Protein AF-0000000087368571 (afdb_homodimer)

pLDDT: mean 91.92, std 8.68, range [33.62, 98.5]

InterPro domains:
  IPR003690 Transcription termination factor, mitochondrial/chloroplastic [PF02536] (29-119)
  IPR003690 Transcription termination factor, mitochondrial/chloroplastic [PTHR13068] (1-143)
  IPR038538 MTERF superfamily, mitochondrial/chloroplastic [G3DSA:1.25.70.10] (3-147)

Secondary structure (DSSP, 8-state):
---HHHHTT--TTSTTHHHHHHHHHHHTHHHHHHHHHHHHHHHT--HHHHHHHHHH-GGGGGS-HHHHHHHHIIIIIIS---HHHHHHTGGGGGS-IIIIIHHHHHHHHHHHHTTSS---THHHHHHHHS-HHHHIIIIIGGGTTT-TTHHHHHHHHHTT---GGG---/---HHHHTT--TTSTTHHHHHHHHHHHTHHHHHHHHHHHHHHHT--HHHHHHHHHH-GGGGGS-HHHHHHHHIIIIIIS---HHHHHHTGGGGGS-IIIIIHHHHHHHHHHHHTTSS---THHHHHHHHS-HHHHIIIIIGGGTTT-TTHHHHHHHHHTT---GGG---

Radius of gyration: 30.95 Å; Cα contacts (8 Å, |Δi|>4): 410; chains: 2; bounding box: 34×97×61 Å

Nearest PDB structures (foldseek):
  3m66-assembly1_A  TM=4.532E-01  e=3.292E-01  Homo sapiens
  3m66-assembly1_A  TM=6.647E-01  e=2.583E-01  Homo sapiens

Sequence (338 aa):
MVACAEGLGVPRGSGMFRHALDAVGFLGEEKIAAKVAYLKKTFRWSDAEVSIALRMAPCVLRKSKELLQRRSDFLISEVGLEPSYIAERSIIINYKLEGRMKPRYYVVKFLMENGLLKCNPGYYYTAFKVREKVFVEKFISPHTEVAPHLAEDYATACEGVVPARFRFTMVACAEGLGVPRGSGMFRHALDAVGFLGEEKIAAKVAYLKKTFRWSDAEVSIALRMAPCVLRKSKELLQRRSDFLISEVGLEPSYIAERSIIINYKLEGRMKPRYYVVKFLMENGLLKCNPGYYYTAFKVREKVFVEKFISPHTEVAPHLAEDYATACEGVVPARFRFT

Foldseek 3Di:
DPDQLVVVVDDPPDPCSVVSNVVVCVVCVVVQVVLLVLLCVLLVNDPVLSVLQCVVPVCVSVDDSVLSNVLNCCVCVPLNDHSSVCSNVVCLSVADPQLALVLLSLQVVLCCVVVNDPDDSVVSVVRRPDDPVVNCVPRPVVCCPVCVCSVVQSVCSSVVDHDPSSPDD/DPDQLVVVVDDPPDPCSVVSNVVVCVVCVVVQVVLLVLLCVLLVNDPVLSVLQCVVPVCVSVDDSVLSNVLNCCVCVPLNDHSSVCSNVVCLSVADPQLALVLLSLQVVLCCVVVNDPDDSVVSVVRSPDDPVVNCVPRPVVCCPVCVCSVVQSVCSSVVDHDPSSPDD

Solvent-accessible surface area (backbone atoms only — not comparable to full-atom values): 18174 Å² total; per-residue (Å²): 130,67,42,47,35,51,65,39,53,26,51,82,87,42,89,48,27,64,45,25,40,32,26,46,28,59,62,12,41,67,54,50,51,51,49,52,51,46,50,21,63,62,47,62,37,53,75,68,39,45,30,49,16,32,37,67,30,29,55,61,72,64,54,53,69,67,58,52,47,53,50,30,45,43,44,37,70,66,71,55,50,52,44,68,60,43,22,79,45,31,55,63,73,72,52,52,52,77,52,43,40,49,28,44,45,41,52,52,50,48,32,31,77,70,69,74,36,78,88,50,75,66,52,52,55,53,48,59,70,45,54,68,70,58,36,40,57,68,69,41,57,82,35,42,84,86,40,69,56,49,64,58,42,40,56,41,20,38,72,70,41,80,40,78,85,57,62,80,128,130,64,42,49,34,50,64,40,52,26,51,83,85,42,90,48,26,64,44,24,40,32,26,46,28,59,62,12,39,66,52,48,52,53,49,51,51,46,48,21,64,62,48,63,36,53,76,68,40,46,30,49,15,33,38,68,29,30,55,62,71,62,54,53,70,68,58,52,48,54,48,31,46,42,44,38,70,67,71,56,49,51,45,68,60,42,22,78,44,31,56,63,74,72,53,52,54,78,50,42,41,49,29,43,44,38,51,51,50,48,33,32,76,71,70,74,36,77,88,50,76,66,52,52,56,53,49,60,71,47,54,68,69,56,35,41,58,70,71,40,57,81,34,41,83,84,39,69,57,50,61,58,41,40,55,42,20,38,71,69,42,81,40,77,86,58,61,78,129

Organism: Triticum turgidum subsp. durum (NCBI:txid4567)

Structure (mmCIF, N/CA/C/O backbone):
data_AF-0000000087368571-model_v1
#
loop_
_entity.id
_entity.type
_entity.pdbx_description
1 polymer 'Uncharacterized protein'
#
loop_
_atom_site.group_PDB
_atom_site.id
_atom_site.type_symbol
_atom_site.label_atom_id
_atom_site.label_alt_id
_atom_site.label_comp_id
_atom_site.label_asym_id
_atom_site.label_entity_id
_atom_site.label_seq_id
_atom_site.pdbx_PDB_ins_code
_atom_site.Cartn_x
_atom_site.Cartn_y
_atom_site.Cartn_z
_atom_site.occupancy
_atom_site.B_iso_or_equiv
_atom_site.auth_seq_id
_atom_site.auth_comp_id
_atom_site.auth_asym_id
_atom_site.auth_atom_id
_atom_site.pdbx_PDB_model_num
ATOM 1 N N . MET A 1 1 ? 11.922 5.574 -1.597 1 33.62 1 MET A N 1
ATOM 2 C CA . MET A 1 1 ? 10.602 5.355 -1.009 1 33.62 1 MET A CA 1
ATOM 3 C C . MET A 1 1 ? 9.539 5.211 -2.094 1 33.62 1 MET A C 1
ATOM 5 O O . MET A 1 1 ? 8.398 5.652 -1.918 1 33.62 1 MET A O 1
ATOM 9 N N . VAL A 1 2 ? 9.883 5.164 -3.459 1 45.25 2 VAL A N 1
ATOM 10 C CA . VAL A 1 2 ? 9.211 4.945 -4.734 1 45.25 2 VAL A CA 1
ATOM 11 C C . VAL A 1 2 ? 8.023 4.016 -4.539 1 45.25 2 VAL A C 1
ATOM 13 O O . VAL A 1 2 ? 8.039 3.143 -3.668 1 45.25 2 VAL A O 1
ATOM 16 N N . ALA A 1 3 ? 6.777 4.305 -5.238 1 54.22 3 ALA A N 1
ATOM 17 C CA . ALA A 1 3 ? 5.438 3.723 -5.301 1 54.22 3 ALA A CA 1
ATOM 18 C C . ALA A 1 3 ? 5.504 2.199 -5.266 1 54.22 3 ALA A C 1
ATOM 20 O O . ALA A 1 3 ? 6.277 1.585 -6.004 1 54.22 3 ALA A O 1
ATOM 21 N N . CYS A 1 4 ? 5.199 1.774 -4.059 1 64.5 4 CYS A N 1
ATOM 22 C CA . CYS A 1 4 ? 5.359 0.361 -3.738 1 64.5 4 CYS A CA 1
ATOM 23 C C . CYS A 1 4 ? 5.133 -0.508 -4.969 1 64.5 4 CYS A C 1
ATOM 25 O O . CYS A 1 4 ? 5.918 -1.419 -5.242 1 64.5 4 CYS A O 1
ATOM 27 N N . ALA A 1 5 ? 4.281 0.072 -5.824 1 71.62 5 ALA A N 1
ATOM 28 C CA . ALA A 1 5 ? 4.066 -0.774 -6.992 1 71.62 5 ALA A CA 1
ATOM 29 C C . ALA A 1 5 ? 5.23 -0.66 -7.977 1 71.62 5 ALA A C 1
ATOM 31 O O . ALA A 1 5 ? 5.711 -1.668 -8.5 1 71.62 5 ALA A O 1
ATOM 32 N N . GLU A 1 6 ? 5.629 0.613 -8.125 1 74.75 6 GLU A N 1
ATOM 33 C CA . GLU A 1 6 ? 6.781 0.805 -9 1 74.75 6 GLU A CA 1
ATOM 34 C C . GLU A 1 6 ? 8.039 0.182 -8.398 1 74.75 6 GLU A C 1
ATOM 36 O O . GLU A 1 6 ? 8.891 -0.33 -9.125 1 74.75 6 GLU A O 1
ATOM 41 N N . GLY A 1 7 ? 8.039 0.258 -7.219 1 77.75 7 GLY A N 1
ATOM 42 C CA . GLY A 1 7 ? 9.148 -0.375 -6.523 1 77.75 7 GLY A CA 1
ATOM 43 C C . GLY A 1 7 ? 9.195 -1.878 -6.719 1 77.75 7 GLY A C 1
ATOM 44 O O . GLY A 1 7 ? 10.266 -2.486 -6.629 1 77.75 7 GLY A O 1
ATOM 45 N N . LEU A 1 8 ? 8.07 -2.414 -7.039 1 82.88 8 LEU A N 1
ATOM 46 C CA . LEU A 1 8 ? 7.969 -3.848 -7.289 1 82.88 8 LEU A CA 1
ATOM 47 C C . LEU A 1 8 ? 8.312 -4.168 -8.742 1 82.88 8 LEU A C 1
ATOM 49 O O . LEU A 1 8 ? 8.375 -5.34 -9.125 1 82.88 8 LEU A O 1
ATOM 53 N N . GLY A 1 9 ? 8.523 -3.094 -9.508 1 81.62 9 GLY A N 1
ATOM 54 C CA . GLY A 1 9 ? 8.891 -3.281 -10.906 1 81.62 9 GLY A CA 1
ATOM 55 C C . GLY A 1 9 ? 7.699 -3.275 -11.836 1 81.62 9 GLY A C 1
ATOM 56 O O . GLY A 1 9 ? 7.824 -3.611 -13.016 1 81.62 9 GLY A O 1
ATOM 57 N N . VAL A 1 10 ? 6.551 -2.932 -11.367 1 88.56 10 VAL A N 1
ATOM 58 C CA . VAL A 1 10 ? 5.359 -2.908 -12.211 1 88.56 10 VAL A CA 1
ATOM 59 C C . VAL A 1 10 ? 5.117 -1.493 -12.727 1 88.56 10 VAL A C 1
ATOM 61 O O . VAL A 1 10 ? 4.766 -0.595 -11.961 1 88.56 10 VAL A O 1
ATOM 64 N N . PRO A 1 11 ? 5.262 -1.351 -13.961 1 85.12 11 PRO A N 1
ATOM 65 C CA . PRO A 1 11 ? 5.105 0 -14.508 1 85.12 11 PRO A CA 1
ATOM 66 C C . PRO A 1 11 ? 3.668 0.509 -14.414 1 85.12 11 PRO A C 1
ATOM 68 O O . PRO A 1 11 ? 2.723 -0.27 -14.562 1 85.12 11 PRO A O 1
ATOM 71 N N . ARG A 1 12 ? 3.408 1.794 -14.328 1 81.06 12 ARG A N 1
ATOM 72 C CA . ARG A 1 12 ? 2.096 2.422 -14.203 1 81.06 12 ARG A CA 1
ATOM 73 C C . ARG A 1 12 ? 1.253 2.176 -15.453 1 81.06 12 ARG A C 1
ATOM 75 O O . ARG A 1 12 ? 0.027 2.07 -15.367 1 81.06 12 ARG A O 1
ATOM 82 N N . GLY A 1 13 ? 1.882 2.057 -16.5 1 83.31 13 GLY A N 1
ATOM 83 C CA . GLY A 1 13 ? 1.158 1.864 -17.734 1 83.31 13 GLY A CA 1
ATOM 84 C C . GLY A 1 13 ? 0.814 0.412 -18.016 1 83.31 13 GLY A C 1
ATOM 85 O O . GLY A 1 13 ? 0.097 0.106 -18.969 1 83.31 13 GLY A O 1
ATOM 86 N N . SER A 1 14 ? 1.28 -0.422 -17.203 1 86.38 14 SER A N 1
ATOM 87 C CA . SER A 1 14 ? 1.041 -1.851 -17.375 1 86.38 14 SER A CA 1
ATOM 88 C C . SER A 1 14 ? -0.362 -2.238 -16.922 1 86.38 14 SER A C 1
ATOM 90 O O . SER A 1 14 ? -0.919 -1.617 -16.016 1 86.38 14 SER A O 1
ATOM 92 N N . GLY A 1 15 ? -0.979 -3.227 -17.547 1 87 15 GLY A N 1
ATOM 93 C CA . GLY A 1 15 ? -2.26 -3.77 -17.125 1 87 15 GLY A CA 1
ATOM 94 C C . GLY A 1 15 ? -2.217 -4.395 -15.734 1 87 15 GLY A C 1
ATOM 95 O O . GLY A 1 15 ? -3.254 -4.551 -15.086 1 87 15 GLY A O 1
ATOM 96 N N . MET A 1 16 ? -1.037 -4.598 -15.328 1 88.75 16 MET A N 1
ATOM 97 C CA . MET A 1 16 ? -0.888 -5.266 -14.039 1 88.75 16 MET A CA 1
ATOM 98 C C . MET A 1 16 ? -0.734 -4.246 -12.914 1 88.75 16 MET A C 1
ATOM 100 O O . MET A 1 16 ? -0.77 -4.605 -11.734 1 88.75 16 MET A O 1
ATOM 104 N N . PHE A 1 17 ? -0.647 -3.029 -13.211 1 87.56 17 PHE A N 1
ATOM 105 C CA . PHE A 1 17 ? -0.388 -1.982 -12.227 1 87.56 17 PHE A CA 1
ATOM 106 C C . PHE A 1 17 ? -1.477 -1.959 -11.156 1 87.56 17 PHE A C 1
ATOM 108 O O . PHE A 1 17 ? -1.184 -1.842 -9.969 1 87.56 17 PHE A O 1
ATOM 115 N N . ARG A 1 18 ? -2.684 -2.098 -11.602 1 85.5 18 ARG A N 1
ATOM 116 C CA . ARG A 1 18 ? -3.795 -2.096 -10.656 1 85.5 18 ARG A CA 1
ATOM 117 C C . ARG A 1 18 ? -3.695 -3.273 -9.695 1 85.5 18 ARG A C 1
ATOM 119 O O . ARG A 1 18 ? -3.977 -3.131 -8.5 1 85.5 18 ARG A O 1
ATOM 126 N N . HIS A 1 19 ? -3.281 -4.352 -10.172 1 88.44 19 HIS A N 1
ATOM 127 C CA . HIS A 1 19 ? -3.127 -5.535 -9.344 1 88.44 19 HIS A CA 1
ATOM 128 C C . HIS A 1 19 ? -1.994 -5.355 -8.336 1 88.44 19 HIS A C 1
ATOM 130 O O . HIS A 1 19 ? -2.082 -5.84 -7.203 1 88.44 19 HIS A O 1
ATOM 136 N N . ALA A 1 20 ? -0.964 -4.703 -8.836 1 88.81 20 ALA A N 1
ATOM 137 C CA . ALA A 1 20 ? 0.149 -4.414 -7.934 1 88.81 20 ALA A CA 1
ATOM 138 C C . ALA A 1 20 ? -0.287 -3.492 -6.801 1 88.81 20 ALA A C 1
ATOM 140 O O . ALA A 1 20 ? 0.081 -3.703 -5.645 1 88.81 20 ALA A O 1
ATOM 141 N N . LEU A 1 21 ? -1.07 -2.545 -7.133 1 85.06 21 LEU A N 1
ATOM 142 C CA . LEU A 1 21 ? -1.599 -1.631 -6.125 1 85.06 21 LEU A CA 1
ATOM 143 C C . LEU A 1 21 ? -2.471 -2.375 -5.121 1 85.06 21 LEU A C 1
ATOM 145 O O . LEU A 1 21 ? -2.387 -2.125 -3.916 1 85.06 21 LEU A O 1
ATOM 149 N N . ASP A 1 22 ? -3.27 -3.232 -5.656 1 86.81 22 ASP A N 1
ATOM 150 C CA . ASP A 1 22 ? -4.152 -4.027 -4.809 1 86.81 22 ASP A CA 1
ATOM 151 C C . ASP A 1 22 ? -3.354 -4.898 -3.844 1 86.81 22 ASP A C 1
ATOM 153 O O . ASP A 1 22 ? -3.719 -5.035 -2.674 1 86.81 22 ASP A O 1
ATOM 157 N N . ALA A 1 23 ? -2.326 -5.438 -4.344 1 88.94 23 ALA A N 1
ATOM 158 C CA . ALA A 1 23 ? -1.489 -6.297 -3.51 1 88.94 23 ALA A CA 1
ATOM 159 C C . ALA A 1 23 ? -0.812 -5.496 -2.4 1 88.94 23 ALA A C 1
ATOM 161 O O . ALA A 1 23 ? -0.761 -5.941 -1.251 1 88.94 23 ALA A O 1
ATOM 162 N N . VAL A 1 24 ? -0.324 -4.363 -2.684 1 86 24 VAL A N 1
ATOM 163 C CA . VAL A 1 24 ? 0.313 -3.486 -1.704 1 86 24 VAL A CA 1
ATOM 164 C C . VAL A 1 24 ? -0.706 -3.064 -0.647 1 86 24 VAL A C 1
ATOM 166 O O . VAL A 1 24 ? -0.409 -3.08 0.549 1 86 24 VAL A O 1
ATOM 169 N N . GLY A 1 25 ? -1.821 -2.646 -1.144 1 85.62 25 GLY A N 1
ATOM 170 C CA . GLY A 1 25 ? -2.889 -2.287 -0.223 1 85.62 25 GLY A CA 1
ATOM 171 C C . GLY A 1 25 ? -3.273 -3.416 0.714 1 85.62 25 GLY A C 1
ATOM 172 O O . GLY A 1 25 ? -3.518 -3.188 1.901 1 85.62 25 GLY A O 1
ATOM 173 N N . PHE A 1 26 ? -3.34 -4.566 0.155 1 87.06 26 PHE A N 1
ATOM 174 C CA . PHE A 1 26 ? -3.688 -5.75 0.935 1 87.06 26 PHE A CA 1
ATOM 175 C C . PHE A 1 26 ? -2.664 -5.988 2.039 1 87.06 26 PHE A C 1
ATOM 177 O O . PHE A 1 26 ? -3.029 -6.219 3.193 1 87.06 26 PHE A O 1
ATOM 184 N N . LEU A 1 27 ? -1.441 -5.895 1.741 1 86.62 27 LEU A N 1
ATOM 185 C CA . LEU A 1 27 ? -0.38 -6.18 2.699 1 86.62 27 LEU A CA 1
ATOM 186 C C . LEU A 1 27 ? -0.331 -5.113 3.791 1 86.62 27 LEU A C 1
ATOM 188 O O . LEU A 1 27 ? 0.068 -5.395 4.922 1 86.62 27 LEU A O 1
ATOM 192 N N . GLY A 1 28 ? -0.762 -3.939 3.479 1 87.38 28 GLY A N 1
ATOM 193 C CA . GLY A 1 28 ? -0.718 -2.857 4.449 1 87.38 28 GLY A CA 1
ATOM 194 C C . GLY A 1 28 ? -2.064 -2.572 5.086 1 87.38 28 GLY A C 1
ATOM 195 O O . GLY A 1 28 ? -2.211 -1.6 5.832 1 87.38 28 GLY A O 1
ATOM 196 N N . GLU A 1 29 ? -3.004 -3.373 4.812 1 87.69 29 GLU A N 1
ATOM 197 C CA . GLU A 1 29 ? -4.391 -3.08 5.16 1 87.69 29 GLU A CA 1
ATOM 198 C C . GLU A 1 29 ? -4.555 -2.875 6.664 1 87.69 29 GLU A C 1
ATOM 200 O O . GLU A 1 29 ? -5.23 -1.94 7.102 1 87.69 29 GLU A O 1
ATOM 205 N N . GLU A 1 30 ? -3.947 -3.781 7.402 1 89.94 30 GLU A N 1
ATOM 206 C CA . GLU A 1 30 ? -4.078 -3.703 8.852 1 89.94 30 GLU A CA 1
ATOM 207 C C . GLU A 1 30 ? -3.447 -2.426 9.398 1 89.94 30 GLU A C 1
ATOM 209 O O . GLU A 1 30 ? -4.016 -1.771 10.273 1 89.94 30 GLU A O 1
ATOM 214 N N . LYS A 1 31 ? -2.318 -2.082 8.93 1 90.75 31 LYS A N 1
ATOM 215 C CA . LYS A 1 31 ? -1.628 -0.884 9.398 1 90.75 31 LYS A CA 1
ATOM 216 C C . LYS A 1 31 ? -2.363 0.381 8.969 1 90.75 31 LYS A C 1
ATOM 218 O O . LYS A 1 31 ? -2.418 1.36 9.711 1 90.75 31 LYS A O 1
ATOM 223 N N . ILE A 1 32 ? -2.854 0.354 7.789 1 90.62 32 ILE A N 1
ATOM 224 C CA . ILE A 1 32 ? -3.621 1.488 7.285 1 90.62 32 ILE A CA 1
ATOM 225 C C . ILE A 1 32 ? -4.863 1.696 8.141 1 90.62 32 ILE A C 1
ATOM 227 O O . ILE A 1 32 ? -5.164 2.82 8.555 1 90.62 32 ILE A O 1
ATOM 231 N N . ALA A 1 33 ? -5.574 0.628 8.383 1 92.06 33 ALA A N 1
ATOM 232 C CA . ALA A 1 33 ? -6.781 0.699 9.203 1 92.06 33 ALA A CA 1
ATOM 233 C C . ALA A 1 33 ? -6.465 1.22 10.602 1 92.06 33 ALA A C 1
ATOM 235 O O . ALA A 1 33 ? -7.227 2.006 11.164 1 92.06 33 ALA A O 1
ATOM 236 N N . ALA A 1 34 ? -5.398 0.744 11.141 1 94.25 34 ALA A N 1
ATOM 237 C CA . ALA A 1 34 ? -4.992 1.179 12.477 1 94.25 34 ALA A CA 1
ATOM 238 C C . ALA A 1 34 ? -4.672 2.67 12.492 1 94.25 34 ALA A C 1
ATOM 240 O O . ALA A 1 34 ? -5.004 3.373 13.445 1 94.25 34 ALA A O 1
ATOM 241 N N . LYS A 1 35 ? -4.027 3.102 11.453 1 95 35 LYS A N 1
ATOM 242 C CA . LYS A 1 35 ? -3.662 4.516 11.375 1 95 35 LYS A CA 1
ATOM 243 C C . LYS A 1 35 ? -4.898 5.391 11.203 1 95 35 LYS A C 1
ATOM 245 O O . LYS A 1 35 ? -4.996 6.465 11.805 1 95 35 LYS A O 1
ATOM 250 N N . VAL A 1 36 ? -5.785 4.934 10.398 1 94.62 36 VAL A N 1
ATOM 251 C CA . VAL A 1 36 ? -7.027 5.672 10.172 1 94.62 36 VAL A CA 1
ATOM 252 C C . VAL A 1 36 ? -7.809 5.77 11.484 1 94.62 36 VAL A C 1
ATOM 254 O O . VAL A 1 36 ? -8.328 6.836 11.828 1 94.62 36 VAL A O 1
ATOM 257 N N . ALA A 1 37 ? -7.875 4.703 12.172 1 96.75 37 ALA A N 1
ATOM 258 C CA . ALA A 1 37 ? -8.547 4.699 13.469 1 96.75 37 ALA A CA 1
ATOM 259 C C . ALA A 1 37 ? -7.863 5.664 14.438 1 96.75 37 ALA A C 1
ATOM 261 O O . ALA A 1 37 ? -8.539 6.352 15.211 1 96.75 37 ALA A O 1
ATOM 262 N N . TYR A 1 38 ? -6.602 5.66 14.422 1 98 38 TYR A N 1
ATOM 263 C CA . TYR A 1 38 ? -5.848 6.555 15.289 1 98 38 TYR A CA 1
ATOM 264 C C . TYR A 1 38 ? -6.141 8.016 14.961 1 98 38 TYR A C 1
ATOM 266 O O . TYR A 1 38 ? -6.305 8.844 15.859 1 98 38 TYR A O 1
ATOM 274 N N . LEU A 1 39 ? -6.172 8.328 13.719 1 97.69 39 LEU A N 1
ATOM 275 C CA . LEU A 1 39 ? -6.473 9.688 13.281 1 97.69 39 LEU A CA 1
ATOM 276 C C . LEU A 1 39 ? -7.855 10.117 13.758 1 97.69 39 LEU A C 1
ATOM 278 O O . LEU A 1 39 ? -8.031 11.242 14.234 1 97.69 39 LEU A O 1
ATOM 282 N N . LYS A 1 40 ? -8.789 9.203 13.578 1 98 40 LYS A N 1
ATOM 283 C CA . LYS A 1 40 ? -10.148 9.5 14.016 1 98 40 LYS A CA 1
ATOM 284 C C . LYS A 1 40 ? -10.188 9.812 15.508 1 98 40 LYS A C 1
ATOM 286 O O . LYS A 1 40 ? -10.805 10.789 15.93 1 98 40 LYS A O 1
ATOM 291 N N . LYS A 1 41 ? -9.523 9.023 16.219 1 98.44 41 LYS A N 1
ATOM 292 C CA . LYS A 1 41 ? -9.5 9.195 17.672 1 98.44 41 LYS A CA 1
ATOM 293 C C . LYS A 1 41 ? -8.766 10.477 18.062 1 98.44 41 LYS A C 1
ATOM 295 O O . LYS A 1 41 ? -9.25 11.25 18.891 1 98.44 41 LYS A O 1
ATOM 300 N N . THR A 1 42 ? -7.656 10.719 17.484 1 98.38 42 THR A N 1
ATOM 301 C CA . THR A 1 42 ? -6.75 11.797 17.859 1 98.38 42 THR A CA 1
ATOM 302 C C . THR A 1 42 ? -7.344 13.156 17.484 1 98.38 42 THR A C 1
ATOM 304 O O . THR A 1 42 ? -7.23 14.117 18.25 1 98.38 42 THR A O 1
ATOM 307 N N . PHE A 1 43 ? -8.047 13.219 16.359 1 98.5 43 PHE A N 1
ATOM 308 C CA . PHE A 1 43 ? -8.57 14.492 15.891 1 98.5 43 PHE A CA 1
ATOM 309 C C . PHE A 1 43 ? -10.086 14.555 16.078 1 98.5 43 PHE A C 1
ATOM 311 O O . PHE A 1 43 ? -10.727 15.508 15.633 1 98.5 43 PHE A O 1
ATOM 318 N N . ARG A 1 44 ? -10.602 13.453 16.656 1 98.25 44 ARG A N 1
ATOM 319 C CA . ARG A 1 44 ? -12.039 13.367 16.922 1 98.25 44 ARG A CA 1
ATOM 320 C C . ARG A 1 44 ? -12.844 13.469 15.625 1 98.25 44 ARG A C 1
ATOM 322 O O . ARG A 1 44 ? -13.797 14.242 15.539 1 98.25 44 ARG A O 1
ATOM 329 N N . TRP A 1 45 ? -12.422 12.734 14.688 1 98.25 45 TRP A N 1
ATOM 330 C CA . TRP A 1 45 ? -13.078 12.75 13.383 1 98.25 45 TRP A CA 1
ATOM 331 C C . TRP A 1 45 ? -14.039 11.578 13.234 1 98.25 45 TRP A C 1
ATOM 333 O O . TRP A 1 45 ? -13.758 10.477 13.711 1 98.25 45 TRP A O 1
ATOM 343 N N . SER A 1 46 ? -15.156 11.875 12.57 1 97.25 46 SER A N 1
ATOM 344 C CA . SER A 1 46 ? -16.031 10.805 12.086 1 97.25 46 SER A CA 1
ATOM 345 C C . SER A 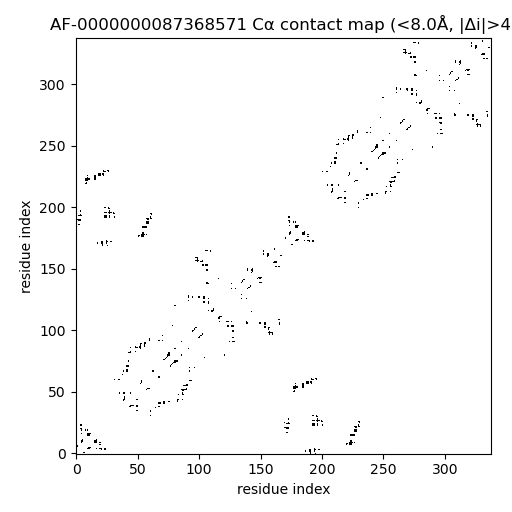1 46 ? -15.414 10.109 10.875 1 97.25 46 SER A C 1
ATOM 347 O O . SER A 1 46 ? -14.391 10.547 10.344 1 97.25 46 SER A O 1
ATOM 349 N N . ASP A 1 47 ? -16.109 9.031 10.367 1 94.19 47 ASP A N 1
ATOM 350 C CA . ASP A 1 47 ? -15.672 8.336 9.156 1 94.19 47 ASP A CA 1
ATOM 351 C C . ASP A 1 47 ? -15.664 9.281 7.957 1 94.19 47 ASP A C 1
ATOM 353 O O . ASP A 1 47 ? -14.758 9.227 7.125 1 94.19 47 ASP A O 1
ATOM 357 N N . ALA A 1 48 ? -16.656 10.07 7.902 1 94.44 48 ALA A N 1
ATOM 358 C CA . ALA A 1 48 ? -16.75 11.016 6.789 1 94.44 48 ALA A CA 1
ATOM 359 C C . ALA A 1 48 ? -15.648 12.062 6.867 1 94.44 48 ALA A C 1
ATOM 361 O O . ALA A 1 48 ? -15.047 12.414 5.848 1 94.44 48 ALA A O 1
ATOM 362 N N . GLU A 1 49 ? -15.352 12.516 8.062 1 96.56 49 GLU A N 1
ATOM 363 C CA . GLU A 1 49 ? -14.367 13.578 8.242 1 96.56 49 GLU A CA 1
ATOM 364 C C . GLU A 1 49 ? -12.953 13.07 7.973 1 96.56 49 GLU A C 1
ATOM 366 O O . GLU A 1 49 ? -12.133 13.789 7.402 1 96.56 49 GLU A O 1
ATOM 371 N N . VAL A 1 50 ? -12.672 11.898 8.398 1 96.5 50 VAL A N 1
ATOM 372 C CA . VAL A 1 50 ? -11.336 11.367 8.141 1 96.5 50 VAL A CA 1
ATOM 373 C C . VAL A 1 50 ? -11.148 11.156 6.637 1 96.5 50 VAL A C 1
ATOM 375 O O . VAL A 1 50 ? -10.047 11.367 6.113 1 96.5 50 VAL A O 1
ATOM 378 N N . SER A 1 51 ? -12.172 10.75 5.934 1 93.19 51 SER A N 1
ATOM 379 C CA . SER A 1 51 ? -12.109 10.602 4.484 1 93.19 51 SER A CA 1
ATOM 380 C C . SER A 1 51 ? -11.82 11.93 3.803 1 93.19 51 SER A C 1
ATOM 382 O O . SER A 1 51 ? -11.031 11.992 2.861 1 93.19 51 SER A O 1
ATOM 384 N N . ILE A 1 52 ? -12.469 12.938 4.254 1 94.5 52 ILE A N 1
ATOM 385 C CA . ILE A 1 52 ? -12.234 14.273 3.711 1 94.5 52 ILE A CA 1
ATOM 386 C C . ILE A 1 52 ? -10.781 14.688 3.953 1 94.5 52 ILE A C 1
ATOM 388 O O . ILE A 1 52 ? -10.109 15.188 3.045 1 94.5 52 ILE A O 1
ATOM 392 N N . ALA A 1 53 ? -10.336 14.477 5.16 1 96.56 53 ALA A N 1
ATOM 393 C CA . ALA A 1 53 ? -8.984 14.867 5.539 1 96.56 53 ALA A CA 1
ATOM 394 C C . ALA A 1 53 ? -7.945 14.156 4.68 1 96.56 53 ALA A C 1
ATOM 396 O O . ALA A 1 53 ? -6.988 14.781 4.207 1 96.56 53 ALA A O 1
ATOM 397 N N . LEU A 1 54 ? -8.117 12.859 4.43 1 94.5 54 LEU A N 1
ATOM 398 C CA . LEU A 1 54 ? -7.137 12.055 3.717 1 94.5 54 LEU A CA 1
ATOM 399 C C . LEU A 1 54 ? -7.156 12.359 2.223 1 94.5 54 LEU A C 1
ATOM 401 O O . LEU A 1 54 ? -6.137 12.234 1.545 1 94.5 54 LEU A O 1
ATOM 405 N N . ARG A 1 55 ? -8.297 12.766 1.843 1 92.06 55 ARG A N 1
ATOM 406 C CA . ARG A 1 55 ? -8.375 13.195 0.45 1 92.06 55 ARG A CA 1
ATOM 407 C C . ARG A 1 55 ? -7.504 14.43 0.211 1 92.06 55 ARG A C 1
ATOM 409 O O . ARG A 1 55 ? -6.91 14.578 -0.859 1 92.06 55 ARG A O 1
ATOM 416 N N . MET A 1 56 ? -7.426 15.203 1.186 1 91.44 56 MET A N 1
ATOM 417 C CA . MET A 1 56 ? -6.707 16.469 1.061 1 91.44 56 MET A CA 1
ATOM 418 C C . MET A 1 56 ? -5.238 16.297 1.428 1 91.44 56 MET A C 1
ATOM 420 O O . MET A 1 56 ? -4.367 16.938 0.841 1 91.44 56 MET A O 1
ATOM 424 N N . ALA A 1 57 ? -4.945 15.5 2.328 1 94.44 57 ALA A N 1
ATOM 425 C CA . ALA A 1 57 ? -3.582 15.328 2.824 1 94.44 57 ALA A CA 1
ATOM 426 C C . ALA A 1 57 ? -3.305 13.875 3.182 1 94.44 57 ALA A C 1
ATOM 428 O O . ALA A 1 57 ? -3.115 13.539 4.355 1 94.44 57 ALA A O 1
ATOM 429 N N . PRO A 1 58 ? -3.146 13.047 2.213 1 92.69 58 PRO A N 1
ATOM 430 C CA . PRO A 1 58 ? -2.898 11.633 2.5 1 92.69 58 PRO A CA 1
ATOM 431 C C . PRO A 1 58 ? -1.568 11.398 3.211 1 92.69 58 PRO A C 1
ATOM 433 O O . PRO A 1 58 ? -1.396 10.383 3.889 1 92.69 58 PRO A O 1
ATOM 436 N N . CYS A 1 59 ? -0.623 12.32 3.201 1 92.38 59 CYS A N 1
ATOM 437 C CA . CYS A 1 59 ? 0.706 12.172 3.783 1 92.38 59 CYS A CA 1
ATOM 438 C C . CYS A 1 59 ? 0.633 12.133 5.305 1 92.38 59 CYS A C 1
ATOM 440 O O . CYS A 1 59 ? 1.575 11.688 5.965 1 92.38 59 CYS A O 1
ATOM 442 N N . VAL A 1 60 ? -0.496 12.523 5.809 1 95.06 60 VAL A N 1
ATOM 443 C CA . VAL A 1 60 ? -0.666 12.477 7.258 1 95.06 60 VAL A CA 1
ATOM 444 C C . VAL A 1 60 ? -0.54 11.039 7.754 1 95.06 60 VAL A C 1
ATOM 446 O O . VAL A 1 60 ? -0.151 10.805 8.898 1 95.06 60 VAL A O 1
ATOM 449 N N . LEU A 1 61 ? -0.802 10.109 6.855 1 93.38 61 LEU A N 1
ATOM 450 C CA . LEU A 1 61 ? -0.71 8.688 7.191 1 93.38 61 LEU A CA 1
ATOM 451 C C . LEU A 1 61 ? 0.73 8.297 7.5 1 93.38 61 LEU A C 1
ATOM 453 O O . LEU A 1 61 ? 0.973 7.293 8.172 1 93.38 61 LEU A O 1
ATOM 457 N N . ARG A 1 62 ? 1.646 9.117 7.086 1 93.06 62 ARG A N 1
ATOM 458 C CA . ARG A 1 62 ? 3.057 8.789 7.27 1 93.06 62 ARG A CA 1
ATOM 459 C C . ARG A 1 62 ? 3.58 9.344 8.586 1 93.06 62 ARG A C 1
ATOM 461 O O . ARG A 1 62 ? 4.641 8.93 9.062 1 93.06 62 ARG A O 1
ATOM 468 N N . LYS A 1 63 ? 2.949 10.242 9.148 1 95.31 63 LYS A N 1
ATOM 469 C CA . LYS A 1 63 ? 3.424 10.914 10.352 1 95.31 63 LYS A CA 1
ATOM 470 C C . LYS A 1 63 ? 3.332 9.992 11.562 1 95.31 63 LYS A C 1
ATOM 472 O O . LYS A 1 63 ? 2.422 9.164 11.656 1 95.31 63 LYS A O 1
ATOM 477 N N . SER A 1 64 ? 4.312 10.133 12.461 1 95.44 64 SER A N 1
ATOM 478 C CA . SER A 1 64 ? 4.293 9.32 13.672 1 95.44 64 SER A CA 1
ATOM 479 C C . SER A 1 64 ? 3.104 9.68 14.562 1 95.44 64 SER A C 1
ATOM 481 O O . SER A 1 64 ? 2.568 10.781 14.477 1 95.44 64 SER A O 1
ATOM 483 N N . LYS A 1 65 ? 2.727 8.758 15.414 1 96.12 65 LYS A N 1
ATOM 484 C CA . LYS A 1 65 ? 1.626 8.984 16.344 1 96.12 65 LYS A CA 1
ATOM 485 C C . LYS A 1 65 ? 1.932 10.148 17.281 1 96.12 65 LYS A C 1
ATOM 487 O O . LYS A 1 65 ? 1.044 10.938 17.609 1 96.12 65 LYS A O 1
ATOM 492 N N . GLU A 1 66 ? 3.119 10.211 17.656 1 96.75 66 GLU A N 1
ATOM 493 C CA . GLU A 1 66 ? 3.547 11.281 18.547 1 96.75 66 GLU A CA 1
ATOM 494 C C . GLU A 1 66 ? 3.354 12.656 17.906 1 96.75 66 GLU A C 1
ATOM 496 O O . GLU A 1 66 ? 2.84 13.578 18.547 1 96.75 66 GLU A O 1
ATOM 501 N N . LEU A 1 67 ? 3.752 12.758 16.703 1 96.56 67 LEU A N 1
ATOM 502 C CA . LEU A 1 67 ? 3.631 14.023 15.984 1 96.56 67 LEU A CA 1
ATOM 503 C C . LEU A 1 67 ? 2.166 14.398 15.789 1 96.56 67 LEU A C 1
ATOM 505 O O . LEU A 1 67 ? 1.788 15.555 15.969 1 96.56 67 LEU A O 1
ATOM 509 N N . LEU A 1 68 ? 1.373 13.461 15.453 1 97.75 68 LEU A N 1
ATOM 510 C CA . LEU A 1 68 ? -0.05 13.695 15.242 1 97.75 68 LEU A CA 1
ATOM 511 C C . LEU A 1 68 ? -0.727 14.141 16.531 1 97.75 68 LEU A C 1
ATOM 513 O O . LEU A 1 68 ? -1.588 15.023 16.516 1 97.75 68 LEU A O 1
ATOM 517 N N . GLN A 1 69 ? -0.32 13.555 17.594 1 98.12 69 GLN A N 1
ATOM 518 C CA . GLN A 1 69 ? -0.874 13.93 18.906 1 98.12 69 GLN A CA 1
ATOM 519 C C . GLN A 1 69 ? -0.524 15.367 19.25 1 98.12 69 GLN A C 1
ATOM 521 O O . GLN A 1 69 ? -1.38 16.125 19.719 1 98.12 69 GLN A O 1
ATOM 526 N N . ARG A 1 70 ? 0.675 15.703 19.047 1 97.31 70 ARG A N 1
ATOM 527 C CA . ARG A 1 70 ? 1.121 17.062 19.344 1 97.31 70 ARG A CA 1
ATOM 528 C C . ARG A 1 70 ? 0.364 18.078 18.484 1 97.31 70 ARG A C 1
ATOM 530 O O . ARG A 1 70 ? -0.008 19.141 18.969 1 97.31 70 ARG A O 1
ATOM 537 N N . ARG A 1 71 ? 0.163 17.688 17.25 1 97.31 71 ARG A N 1
ATOM 538 C CA . ARG A 1 71 ? -0.554 18.594 16.344 1 97.31 71 ARG A CA 1
ATOM 539 C C . ARG A 1 71 ? -2.018 18.719 16.75 1 97.31 71 ARG A C 1
ATOM 541 O O . ARG A 1 71 ? -2.576 19.828 16.734 1 97.31 71 ARG A O 1
ATOM 548 N N . SER A 1 72 ? -2.562 17.656 17.109 1 98 72 SER A N 1
ATOM 549 C CA . SER A 1 72 ? -3.951 17.656 17.562 1 98 72 SER A CA 1
ATOM 550 C C . SER A 1 72 ? -4.121 18.5 18.828 1 98 72 SER A C 1
ATOM 552 O O . SER A 1 72 ? -5.023 19.328 18.906 1 98 72 SER A O 1
ATOM 554 N N . ASP A 1 73 ? -3.262 18.359 19.781 1 97.75 73 ASP A N 1
ATOM 555 C CA . ASP A 1 73 ? -3.318 19.125 21.031 1 97.75 73 ASP A CA 1
ATOM 556 C C . ASP A 1 73 ? -3.211 20.625 20.766 1 97.75 73 ASP A C 1
ATOM 558 O O . ASP A 1 73 ? -3.957 21.422 21.344 1 97.75 73 ASP A O 1
ATOM 562 N N . PHE A 1 74 ? -2.348 20.922 19.938 1 97.44 74 PHE A N 1
ATOM 563 C CA . PHE A 1 74 ? -2.141 22.328 19.641 1 97.44 74 PHE A CA 1
ATOM 564 C C . PHE A 1 74 ? -3.346 22.922 18.906 1 97.44 74 PHE A C 1
ATOM 566 O O . PHE A 1 74 ? -3.887 23.953 19.312 1 97.44 74 PHE A O 1
ATOM 573 N N . LEU A 1 75 ? -3.812 22.266 17.891 1 97.12 75 LEU A N 1
ATOM 574 C CA . LEU A 1 75 ? -4.859 22.812 17.031 1 97.12 75 LEU A CA 1
ATOM 575 C C . LEU A 1 75 ? -6.207 22.797 17.75 1 97.12 75 LEU A C 1
ATOM 577 O O . LEU A 1 75 ? -6.977 23.75 17.641 1 97.12 75 LEU A O 1
ATOM 581 N N . ILE A 1 76 ? -6.43 21.734 18.516 1 96.31 76 ILE A N 1
ATOM 582 C CA . ILE A 1 76 ? -7.75 21.578 19.109 1 96.31 76 ILE A CA 1
ATOM 583 C C . ILE A 1 76 ? -7.754 22.203 20.516 1 96.31 76 ILE A C 1
ATOM 585 O O . ILE A 1 76 ? -8.594 23.047 20.812 1 96.31 76 ILE A O 1
ATOM 589 N N . SER A 1 77 ? -6.816 21.875 21.297 1 95.12 77 SER A N 1
ATOM 590 C CA . SER A 1 77 ? -6.863 22.266 22.719 1 95.12 77 SER A CA 1
ATOM 591 C C . SER A 1 77 ? -6.305 23.672 22.922 1 95.12 77 SER A C 1
ATOM 593 O O . SER A 1 77 ? -6.844 24.438 23.719 1 95.12 77 SER A O 1
ATOM 595 N N . GLU A 1 78 ? -5.27 23.969 22.234 1 93.75 78 GLU A N 1
ATOM 596 C CA . GLU A 1 78 ? -4.641 25.266 22.453 1 93.75 78 GLU A CA 1
ATOM 597 C C . GLU A 1 78 ? -5.27 26.344 21.578 1 93.75 78 GLU A C 1
ATOM 599 O O . GLU A 1 78 ? -5.695 27.391 22.062 1 93.75 78 GLU A O 1
ATOM 604 N N . VAL A 1 79 ? -5.293 26.078 20.297 1 94.06 79 VAL A N 1
ATOM 605 C CA . VAL A 1 79 ? -5.844 27.062 19.375 1 94.06 79 VAL A CA 1
ATOM 606 C C . VAL A 1 79 ? -7.367 27.062 19.469 1 94.06 79 VAL A C 1
ATOM 608 O O . VAL A 1 79 ? -8.008 28.109 19.328 1 94.06 79 VAL A O 1
ATOM 611 N N . GLY A 1 80 ? -7.945 25.875 19.609 1 93.81 80 GLY A N 1
ATOM 612 C CA . GLY A 1 80 ? -9.383 25.781 19.797 1 93.81 80 GLY A CA 1
ATOM 613 C C . GLY A 1 80 ? -10.133 25.578 18.484 1 93.81 80 GLY A C 1
ATOM 614 O O . GLY A 1 80 ? -11.305 25.953 18.375 1 93.81 80 GLY A O 1
ATOM 615 N N . LEU A 1 81 ? -9.547 25 17.547 1 94.69 81 LEU A N 1
ATOM 616 C CA . LEU A 1 81 ? -10.211 24.75 16.266 1 94.69 81 LEU A CA 1
ATOM 617 C C . LEU A 1 81 ? -11.141 23.531 16.375 1 94.69 81 LEU A C 1
ATOM 619 O O . LEU A 1 81 ? -10.82 22.562 17.062 1 94.69 81 LEU A O 1
ATOM 623 N N . GLU A 1 82 ? -12.203 23.625 15.578 1 95.88 82 GLU A N 1
ATOM 624 C CA . GLU A 1 82 ? -13.133 22.5 15.531 1 95.88 82 GLU A CA 1
ATOM 625 C C . GLU A 1 82 ? -12.57 21.344 14.703 1 95.88 82 GLU A C 1
ATOM 627 O O . GLU A 1 82 ? -11.953 21.578 13.656 1 95.88 82 GLU A O 1
ATOM 632 N N . PRO A 1 83 ? -12.836 20.141 15.109 1 96.88 83 PRO A N 1
ATOM 633 C CA . PRO A 1 83 ? -12.359 18.969 14.367 1 96.88 83 PRO A CA 1
ATOM 634 C C . PRO A 1 83 ? -12.758 19 12.891 1 96.88 83 PRO A C 1
ATOM 636 O O . PRO A 1 83 ? -11.945 18.688 12.023 1 96.88 83 PRO A O 1
ATOM 639 N N . SER A 1 84 ? -13.969 19.344 12.648 1 96.75 84 SER A N 1
ATOM 640 C CA . SER A 1 84 ? -14.438 19.391 11.266 1 96.75 84 SER A CA 1
ATOM 641 C C . SER A 1 84 ? -13.688 20.438 10.461 1 96.75 84 SER A C 1
ATOM 643 O O . SER A 1 84 ? -13.414 20.234 9.273 1 96.75 84 SER A O 1
ATOM 645 N N . TYR A 1 85 ? -13.414 21.516 11.102 1 95.81 85 TYR A N 1
ATOM 646 C CA . TYR A 1 85 ? -12.648 22.578 10.461 1 95.81 85 TYR A CA 1
ATOM 647 C C . TYR A 1 85 ? -11.273 22.078 10.039 1 95.81 85 TYR A C 1
ATOM 649 O O . TYR A 1 85 ? -10.805 22.359 8.938 1 95.81 85 TYR A O 1
ATOM 657 N N . ILE A 1 86 ? -10.656 21.328 10.891 1 96.81 86 ILE A N 1
ATOM 658 C CA . ILE A 1 86 ? -9.328 20.781 10.633 1 96.81 86 ILE A CA 1
ATOM 659 C C . ILE A 1 86 ? -9.414 19.734 9.523 1 96.81 86 ILE A C 1
ATOM 661 O O . ILE A 1 86 ? -8.539 19.672 8.648 1 96.81 86 ILE A O 1
ATOM 665 N N . ALA A 1 87 ? -10.438 18.938 9.5 1 96.94 87 ALA A N 1
ATOM 666 C CA . ALA A 1 87 ? -10.609 17.906 8.469 1 96.94 87 ALA A CA 1
ATOM 667 C C . ALA A 1 87 ? -10.664 18.531 7.078 1 96.94 87 ALA A C 1
ATOM 669 O O . ALA A 1 87 ? -10.047 18.031 6.141 1 96.94 87 ALA A O 1
ATOM 670 N N . GLU A 1 88 ? -11.375 19.625 6.953 1 95.94 88 GLU A N 1
ATOM 671 C CA . GLU A 1 88 ? -11.57 20.281 5.664 1 95.94 88 GLU A CA 1
ATOM 672 C C . GLU A 1 88 ? -10.312 21.016 5.227 1 95.94 88 GLU A C 1
ATOM 674 O O . GLU A 1 88 ? -10.172 21.391 4.059 1 95.94 88 GLU A O 1
ATOM 679 N N . ARG A 1 89 ? -9.422 21.188 6.176 1 95.62 89 ARG A N 1
ATOM 680 C CA . ARG A 1 89 ? -8.18 21.906 5.934 1 95.62 89 ARG A CA 1
ATOM 681 C C . ARG A 1 89 ? -6.984 21.125 6.484 1 95.62 89 ARG A C 1
ATOM 683 O O . ARG A 1 89 ? -6.125 21.688 7.16 1 95.62 89 ARG A O 1
ATOM 690 N N . SER A 1 90 ? -7 19.812 6.191 1 95.94 90 SER A N 1
ATOM 691 C CA . SER A 1 90 ? -6.105 18.875 6.867 1 95.94 90 SER A CA 1
ATOM 692 C C . SER A 1 90 ? -4.652 19.109 6.461 1 95.94 90 SER A C 1
ATOM 694 O O . SER A 1 90 ? -3.732 18.641 7.137 1 95.94 90 SER A O 1
ATOM 696 N N . ILE A 1 91 ? -4.438 19.938 5.473 1 93.38 91 ILE A N 1
ATOM 697 C CA . ILE A 1 91 ? -3.08 20.266 5.055 1 93.38 91 ILE A CA 1
ATOM 698 C C . ILE A 1 91 ? -2.346 20.969 6.203 1 93.38 91 ILE A C 1
ATOM 700 O O . ILE A 1 91 ? -1.117 20.906 6.285 1 93.38 91 ILE A O 1
ATOM 704 N N . ILE A 1 92 ? -3.062 21.578 7.094 1 95.06 92 ILE A N 1
ATOM 705 C CA . ILE A 1 92 ? -2.488 22.312 8.219 1 95.06 92 ILE A CA 1
ATOM 706 C C . ILE A 1 92 ? -1.681 21.375 9.102 1 95.06 92 ILE A C 1
ATOM 708 O O . ILE A 1 92 ? -0.739 21.797 9.773 1 95.06 92 ILE A O 1
ATOM 712 N N . ILE A 1 93 ? -2.01 20.109 9.055 1 96.12 93 ILE A N 1
ATOM 713 C CA . ILE A 1 93 ? -1.346 19.109 9.883 1 96.12 93 ILE A CA 1
ATOM 714 C C . ILE A 1 93 ? 0.093 18.922 9.414 1 96.12 93 ILE A C 1
ATOM 716 O O . ILE A 1 93 ? 0.947 18.453 10.172 1 96.12 93 ILE A O 1
ATOM 720 N N . ASN A 1 94 ? 0.339 19.375 8.219 1 93.75 94 ASN A N 1
ATOM 721 C CA . ASN A 1 94 ? 1.655 19.156 7.625 1 93.75 94 ASN A CA 1
ATOM 722 C C . ASN A 1 94 ? 2.615 20.297 7.973 1 93.75 94 ASN A C 1
ATOM 724 O O . ASN A 1 94 ? 3.826 20.172 7.789 1 93.75 94 ASN A O 1
ATOM 728 N N . TYR A 1 95 ? 2.148 21.344 8.508 1 94.88 95 TYR A N 1
ATOM 729 C CA . TYR A 1 95 ? 3.027 22.453 8.852 1 94.88 95 TYR A CA 1
ATOM 730 C C . TYR A 1 95 ? 3.777 22.172 10.148 1 94.88 95 TYR A C 1
ATOM 732 O O . TYR A 1 95 ? 3.242 21.547 11.055 1 94.88 95 TYR A O 1
ATOM 740 N N . LYS A 1 96 ? 4.996 22.688 10.18 1 93.19 96 LYS A N 1
ATOM 741 C CA . LYS A 1 96 ? 5.812 22.516 11.383 1 93.19 96 LYS A CA 1
ATOM 742 C C . LYS A 1 96 ? 5.18 23.234 12.578 1 93.19 96 LYS A C 1
ATOM 744 O O . LYS A 1 96 ? 4.738 24.375 12.461 1 93.19 96 LYS A O 1
ATOM 749 N N . LEU A 1 97 ? 5.211 22.531 13.609 1 95 97 LEU A N 1
ATOM 750 C CA . LEU A 1 97 ? 4.609 23.094 14.82 1 95 97 LEU A CA 1
ATOM 751 C C . LEU A 1 97 ? 5.5 24.172 15.414 1 95 97 LEU A C 1
ATOM 753 O O . LEU A 1 97 ? 5.07 25.328 15.578 1 95 97 LEU A O 1
ATOM 757 N N . GLU A 1 98 ? 6.785 23.562 15.562 1 91.12 98 GLU A N 1
ATOM 758 C CA . GLU A 1 98 ? 7.777 24.5 16.078 1 91.12 98 GLU A CA 1
ATOM 759 C C . GLU A 1 98 ? 8.336 25.391 14.977 1 91.12 98 GLU A C 1
ATOM 761 O O . GLU A 1 98 ? 8.531 24.938 13.852 1 91.12 98 GLU A O 1
ATOM 766 N N . GLY A 1 99 ? 8.328 26.578 15.086 1 92.81 99 GLY A N 1
ATOM 767 C CA . GLY A 1 99 ? 8.992 27.484 14.164 1 92.81 99 GLY A CA 1
ATOM 768 C C . GLY A 1 99 ? 8.031 28.156 13.188 1 92.81 99 GLY A C 1
ATOM 769 O O . GLY A 1 99 ? 8.406 29.094 12.492 1 92.81 99 GLY A O 1
ATOM 770 N N . ARG A 1 100 ? 6.844 27.469 13.102 1 95.19 100 ARG A N 1
ATOM 771 C CA . ARG A 1 100 ? 5.91 28.094 12.164 1 95.19 100 ARG A CA 1
ATOM 772 C C . ARG A 1 100 ? 4.539 28.281 12.805 1 95.19 100 ARG A C 1
ATOM 774 O O . ARG A 1 100 ? 4.117 29.422 13.055 1 95.19 100 ARG A O 1
ATOM 781 N N . MET A 1 101 ? 3.859 27.266 13.172 1 97 101 MET A N 1
ATOM 782 C CA . MET A 1 101 ? 2.473 27.391 13.609 1 97 101 MET A CA 1
ATOM 783 C C . MET A 1 101 ? 2.396 28.094 14.961 1 97 101 MET A C 1
ATOM 785 O O . MET A 1 101 ? 1.602 29.016 15.141 1 97 101 MET A O 1
ATOM 789 N N . LYS A 1 102 ? 3.256 27.734 15.844 1 96.44 102 LYS A N 1
ATOM 790 C CA . LYS A 1 102 ? 3.182 28.312 17.188 1 96.44 102 LYS A CA 1
ATOM 791 C C . LYS A 1 102 ? 3.529 29.797 17.156 1 96.44 102 LYS A C 1
ATOM 793 O O . LYS A 1 102 ? 2.773 30.625 17.672 1 96.44 102 LYS A O 1
ATOM 798 N N . PRO A 1 103 ? 4.66 30.109 16.578 1 97.19 103 PRO A N 1
ATOM 799 C CA . PRO A 1 103 ? 4.973 31.531 16.531 1 97.19 103 PRO A CA 1
ATOM 800 C C . PRO A 1 103 ? 3.863 32.375 15.891 1 97.19 103 PRO A C 1
ATOM 802 O O . PRO A 1 103 ? 3.539 33.438 16.375 1 97.19 103 PRO A O 1
ATOM 805 N N . ARG A 1 104 ? 3.283 31.844 14.875 1 97.81 104 ARG A N 1
ATOM 806 C CA . ARG A 1 104 ? 2.238 32.562 14.164 1 97.81 104 ARG A CA 1
ATOM 807 C C . ARG A 1 104 ? 0.95 32.625 14.977 1 97.81 104 ARG A C 1
ATOM 809 O O . ARG A 1 104 ? 0.215 33.625 14.938 1 97.81 104 ARG A O 1
ATOM 816 N N . TYR A 1 105 ? 0.736 31.609 15.648 1 97 105 TYR A N 1
ATOM 817 C CA . TYR A 1 105 ? -0.381 31.594 16.594 1 97 105 TYR A CA 1
ATOM 818 C C . TYR A 1 105 ? -0.229 32.688 17.641 1 97 105 TYR A C 1
ATOM 820 O O . TYR A 1 105 ? -1.18 33.406 17.938 1 97 105 TYR A O 1
ATOM 828 N N . TYR A 1 106 ? 0.966 32.781 18.188 1 96.5 106 TYR A N 1
ATOM 829 C CA . TYR A 1 106 ? 1.225 33.781 19.234 1 96.5 106 TYR A CA 1
ATOM 830 C C . TYR A 1 106 ? 0.989 35.188 18.719 1 96.5 106 TYR A C 1
ATOM 832 O O . TYR A 1 106 ? 0.405 36.031 19.422 1 96.5 106 TYR A O 1
ATOM 840 N N . VAL A 1 107 ? 1.437 35.406 17.594 1 97 107 VAL A N 1
ATOM 841 C CA . VAL A 1 107 ? 1.288 36.719 17 1 97 107 VAL A CA 1
ATOM 842 C C . VAL A 1 107 ? -0.193 37.062 16.812 1 97 107 VAL A C 1
ATOM 844 O O . VAL A 1 107 ? -0.663 38.094 17.234 1 97 107 VAL A O 1
ATOM 847 N N . VAL A 1 108 ? -0.896 36.125 16.219 1 96.88 108 VAL A N 1
ATOM 848 C CA . VAL A 1 108 ? -2.309 36.375 15.93 1 96.88 108 VAL A CA 1
ATOM 849 C C . VAL A 1 108 ? -3.088 36.5 17.234 1 96.88 108 VAL A C 1
ATOM 851 O O . VAL A 1 108 ? -3.93 37.406 17.359 1 96.88 108 VAL A O 1
ATOM 854 N N . LYS A 1 109 ? -2.801 35.656 18.141 1 95.5 109 LYS A N 1
ATOM 855 C CA . LYS A 1 109 ? -3.469 35.75 19.438 1 95.5 109 LYS A CA 1
ATOM 856 C C . LYS A 1 109 ? -3.189 37.094 20.125 1 95.5 109 LYS A C 1
ATOM 858 O O . LYS A 1 109 ? -4.098 37.719 20.688 1 95.5 109 LYS A O 1
ATOM 863 N N . PHE A 1 110 ? -1.949 37.5 20.125 1 95.88 110 PHE A N 1
ATOM 864 C CA . PHE A 1 110 ? -1.559 38.812 20.688 1 95.88 110 PHE A CA 1
ATOM 865 C C . PHE A 1 110 ? -2.344 39.938 20.047 1 95.88 110 PHE A C 1
ATOM 867 O O . PHE A 1 110 ? -2.863 40.812 20.75 1 95.88 110 PHE A O 1
ATOM 874 N N . LEU A 1 111 ? -2.369 39.875 18.766 1 96.12 111 LEU A N 1
ATOM 875 C CA . LEU A 1 111 ? -3.066 40.938 18.047 1 96.12 111 LEU A CA 1
ATOM 876 C C . LEU A 1 111 ? -4.551 40.938 18.391 1 96.12 111 LEU A C 1
ATOM 878 O O . LEU A 1 111 ? -5.145 42.031 18.578 1 96.12 111 LEU A O 1
ATOM 882 N N . MET A 1 112 ? -5.125 39.844 18.469 1 94.38 112 MET A N 1
ATOM 883 C CA . MET A 1 112 ? -6.547 39.719 18.797 1 94.38 112 MET A CA 1
ATOM 884 C C . MET A 1 112 ? -6.805 40.156 20.234 1 94.38 112 MET A C 1
ATOM 886 O O . MET A 1 112 ? -7.734 40.938 20.5 1 94.38 112 MET A O 1
ATOM 890 N N . GLU A 1 113 ? -6.035 39.75 21.188 1 92.81 113 GLU A N 1
ATOM 891 C CA . GLU A 1 113 ? -6.219 40.062 22.609 1 92.81 113 GLU A CA 1
ATOM 892 C C . GLU A 1 113 ? -6 41.531 22.875 1 92.81 113 GLU A C 1
ATOM 894 O O . GLU A 1 113 ? -6.562 42.094 23.828 1 92.81 113 GLU A O 1
ATOM 899 N N . ASN A 1 114 ? -5.188 42.25 22.062 1 93.19 114 ASN A N 1
ATOM 900 C CA . ASN A 1 114 ? -4.895 43.688 22.266 1 93.19 114 ASN A CA 1
ATOM 901 C C . ASN A 1 114 ? -5.758 44.562 21.375 1 93.19 114 ASN A C 1
ATOM 903 O O . ASN A 1 114 ? -5.496 45.75 21.234 1 93.19 114 ASN A O 1
ATOM 907 N N . GLY A 1 115 ? -6.75 43.938 20.719 1 92.81 115 GLY A N 1
ATOM 908 C CA . GLY A 1 115 ? -7.738 44.688 19.938 1 92.81 115 GLY A CA 1
ATOM 909 C C . GLY A 1 115 ? -7.199 45.188 18.609 1 92.81 115 GLY A C 1
ATOM 910 O O . GLY A 1 115 ? -7.809 46.031 17.969 1 92.81 115 GLY A O 1
ATOM 911 N N . LEU A 1 116 ? -6.062 44.594 18.219 1 94.25 116 LEU A N 1
ATOM 912 C CA . LEU A 1 116 ? -5.438 45.031 16.984 1 94.25 116 LEU A CA 1
ATOM 913 C C . LEU A 1 116 ? -5.941 44.219 15.789 1 94.25 116 LEU A C 1
ATOM 915 O O . LEU A 1 116 ? -5.734 44.625 14.633 1 94.25 116 LEU A O 1
ATOM 919 N N . LEU A 1 117 ? -6.598 43.094 16.031 1 93.19 117 LEU A N 1
ATOM 920 C CA . LEU A 1 117 ? -7.227 42.219 15.055 1 93.19 117 LEU A CA 1
ATOM 921 C C . LEU A 1 117 ? -8.586 41.75 15.555 1 93.19 117 LEU A C 1
ATOM 923 O O . LEU A 1 117 ? -8.766 41.5 16.75 1 93.19 117 LEU A O 1
ATOM 927 N N . LYS A 1 118 ? -9.531 41.656 14.609 1 92 118 LYS A N 1
ATOM 928 C CA . LYS A 1 118 ? -10.836 41.125 15 1 92 118 LYS A CA 1
ATOM 929 C C . LYS A 1 118 ? -10.734 39.688 15.469 1 92 118 LYS A C 1
ATOM 931 O O . LYS A 1 118 ? -9.969 38.906 14.906 1 92 118 LYS A O 1
ATOM 936 N N . CYS A 1 119 ? -11.516 39.438 16.453 1 85.44 119 CYS A N 1
ATOM 937 C CA . CYS A 1 119 ? -11.539 38.062 16.938 1 85.44 119 CYS A CA 1
ATOM 938 C C . CYS A 1 119 ? -12.195 37.125 15.93 1 85.44 119 CYS A C 1
ATOM 940 O O . CYS A 1 119 ? -13.422 37.125 15.789 1 85.44 119 CYS A O 1
ATOM 942 N N . ASN A 1 120 ? -11.414 36.406 15.258 1 87.19 120 ASN A N 1
ATOM 943 C CA . ASN A 1 120 ? -11.836 35.469 14.242 1 87.19 120 ASN A CA 1
ATOM 944 C C . ASN A 1 120 ? -10.875 34.281 14.133 1 87.19 120 ASN A C 1
ATOM 946 O O . ASN A 1 120 ? -9.719 34.438 13.727 1 87.19 120 ASN A O 1
ATOM 950 N N . PRO A 1 121 ? -11.445 33.156 14.422 1 83 121 PRO A N 1
ATOM 951 C CA . PRO A 1 121 ? -10.586 31.984 14.367 1 83 121 PRO A CA 1
ATOM 952 C C . PRO A 1 121 ? -10.047 31.719 12.969 1 83 121 PRO A C 1
ATOM 954 O O . PRO A 1 121 ? -9.023 31.031 12.82 1 83 121 PRO A O 1
ATOM 957 N N . GLY A 1 122 ? -10.641 32.156 12.055 1 88.25 122 GLY A N 1
ATOM 958 C CA . GLY A 1 122 ? -10.188 32 10.68 1 88.25 122 GLY A CA 1
ATOM 959 C C . GLY A 1 122 ? -8.82 32.594 10.43 1 88.25 122 GLY A C 1
ATOM 960 O O . GLY A 1 122 ? -8.109 32.156 9.516 1 88.25 122 GLY A O 1
ATOM 961 N N . TYR A 1 123 ? -8.445 33.531 11.289 1 92.75 123 TYR A N 1
ATOM 962 C CA . TYR A 1 123 ? -7.145 34.156 11.125 1 92.75 123 TYR A CA 1
ATOM 963 C C . TYR A 1 123 ? -6.012 33.188 11.414 1 92.75 123 TYR A C 1
ATOM 965 O O . TYR A 1 123 ? -4.93 33.281 10.836 1 92.75 123 TYR A O 1
ATOM 973 N N . TYR A 1 124 ? -6.328 32.219 12.266 1 94.38 124 TYR A N 1
ATOM 974 C CA . TYR A 1 124 ? -5.293 31.234 12.562 1 94.38 124 TYR A CA 1
ATOM 975 C C . TYR A 1 124 ? -4.945 30.422 11.328 1 94.38 124 TYR A C 1
ATOM 977 O O . TYR A 1 124 ? -3.77 30.281 10.984 1 94.38 124 TYR A O 1
ATOM 985 N N . TYR A 1 125 ? -5.922 30 10.695 1 92.19 125 TYR A N 1
ATOM 986 C CA . TYR A 1 125 ? -5.664 29.219 9.492 1 92.19 125 TYR A CA 1
ATOM 987 C C . TYR A 1 125 ? -4.926 30.047 8.453 1 92.19 125 TYR A C 1
ATOM 989 O O . TYR A 1 125 ? -3.986 29.562 7.816 1 92.19 125 TYR A O 1
ATOM 997 N N . THR A 1 126 ? -5.43 31.25 8.25 1 93.5 126 THR A N 1
ATOM 998 C CA . THR A 1 126 ? -4.773 32.125 7.297 1 93.5 126 THR A CA 1
ATOM 999 C C . THR A 1 126 ? -3.305 32.312 7.656 1 93.5 126 THR A C 1
ATOM 1001 O O . THR A 1 126 ? -2.434 32.25 6.789 1 93.5 126 THR A O 1
ATOM 1004 N N . ALA A 1 127 ? -3.064 32.531 8.891 1 96.75 127 ALA A N 1
ATOM 1005 C CA . ALA A 1 127 ? -1.7 32.75 9.367 1 96.75 127 ALA A CA 1
ATOM 1006 C C . ALA A 1 127 ? -0.837 31.516 9.125 1 96.75 127 ALA A C 1
ATOM 1008 O O . ALA A 1 127 ? 0.322 31.625 8.719 1 96.75 127 ALA A O 1
ATOM 1009 N N . PHE A 1 128 ? -1.396 30.344 9.32 1 96.62 128 PHE A N 1
ATOM 1010 C CA . PHE A 1 128 ? -0.641 29.109 9.188 1 96.62 128 PHE A CA 1
ATOM 1011 C C . PHE A 1 128 ? -0.313 28.828 7.727 1 96.62 128 PHE A C 1
ATOM 1013 O O . PHE A 1 128 ? 0.756 28.297 7.418 1 96.62 128 PHE A O 1
ATOM 1020 N N . LYS A 1 129 ? -1.187 29.156 6.883 1 94.94 129 LYS A N 1
ATOM 1021 C CA . LYS A 1 129 ? -1.13 28.703 5.492 1 94.94 129 LYS A CA 1
ATOM 1022 C C . LYS A 1 129 ? -0.242 29.625 4.656 1 94.94 129 LYS A C 1
ATOM 1024 O O . LYS A 1 129 ? 0.4 29.172 3.705 1 94.94 129 LYS A O 1
ATOM 1029 N N . VAL A 1 130 ? -0.113 30.844 4.988 1 95.88 130 VAL A N 1
ATOM 1030 C CA . VAL A 1 130 ? 0.546 31.797 4.113 1 95.88 130 VAL A CA 1
ATOM 1031 C C . VAL A 1 130 ? 2.061 31.703 4.285 1 95.88 130 VAL A C 1
ATOM 1033 O O . VAL A 1 130 ? 2.545 31.234 5.316 1 95.88 130 VAL A O 1
ATOM 1036 N N . ARG A 1 131 ? 2.787 32.094 3.285 1 94.31 131 ARG A N 1
ATOM 1037 C CA . ARG A 1 131 ? 4.246 32.156 3.309 1 94.31 131 ARG A CA 1
ATOM 1038 C C . ARG A 1 131 ? 4.746 33.219 4.266 1 94.31 131 ARG A C 1
ATOM 1040 O O . ARG A 1 131 ? 4.016 34.156 4.602 1 94.31 131 ARG A O 1
ATOM 1047 N N . GLU A 1 132 ? 5.883 33.156 4.594 1 96.5 132 GLU A N 1
ATOM 1048 C CA . GLU A 1 132 ? 6.516 34.031 5.582 1 96.5 132 GLU A CA 1
ATOM 1049 C C . GLU A 1 132 ? 6.359 35.5 5.207 1 96.5 132 GLU A C 1
ATOM 1051 O O . GLU A 1 132 ? 5.957 36.312 6.035 1 96.5 132 GLU A O 1
ATOM 1056 N N . LYS A 1 133 ? 6.664 35.812 4.02 1 96.88 133 LYS A N 1
ATOM 1057 C CA . LYS A 1 133 ? 6.594 37.188 3.582 1 96.88 133 LYS A CA 1
ATOM 1058 C C . LYS A 1 133 ? 5.184 37.75 3.732 1 96.88 133 LYS A C 1
ATOM 1060 O O . LYS A 1 133 ? 4.996 38.875 4.219 1 96.88 133 LYS A O 1
ATOM 1065 N N . VAL A 1 134 ? 4.242 37 3.307 1 97.44 134 VAL A N 1
ATOM 1066 C CA . VAL A 1 134 ? 2.846 37.438 3.369 1 97.44 134 VAL A CA 1
ATOM 1067 C C . VAL A 1 134 ? 2.4 37.531 4.828 1 97.44 134 VAL A C 1
ATOM 1069 O O . VAL A 1 134 ? 1.671 38.438 5.199 1 97.44 134 VAL A O 1
ATOM 1072 N N . PHE A 1 135 ? 2.834 36.594 5.59 1 97.88 135 PHE A N 1
ATOM 1073 C CA . PHE A 1 135 ? 2.486 36.594 7.004 1 97.88 135 PHE A CA 1
ATOM 1074 C C . PHE A 1 135 ? 2.965 37.906 7.66 1 97.88 135 PHE A C 1
ATOM 1076 O O . PHE A 1 135 ? 2.205 38.562 8.367 1 97.88 135 PHE A O 1
ATOM 1083 N N . VAL A 1 136 ? 4.211 38.219 7.395 1 97.5 136 VAL A N 1
ATOM 1084 C CA . VAL A 1 136 ? 4.812 39.406 7.996 1 97.5 136 VAL A CA 1
ATOM 1085 C C . VAL A 1 136 ? 4.09 40.656 7.508 1 97.5 136 VAL A C 1
ATOM 1087 O O . VAL A 1 136 ? 3.77 41.562 8.297 1 97.5 136 VAL A O 1
ATOM 1090 N N . GLU A 1 137 ? 3.803 40.688 6.297 1 97.31 137 GLU A N 1
ATOM 1091 C CA . GLU A 1 137 ? 3.143 41.844 5.699 1 97.31 137 GLU A CA 1
ATOM 1092 C C . GLU A 1 137 ? 1.729 42.031 6.242 1 97.31 137 GLU A C 1
ATOM 1094 O O . GLU A 1 137 ? 1.258 43.156 6.418 1 97.31 137 GLU A O 1
ATOM 1099 N N . LYS A 1 138 ? 1.095 40.906 6.535 1 96.06 138 LYS A N 1
ATOM 1100 C CA . LYS A 1 138 ? -0.317 40.969 6.906 1 96.06 138 LYS A CA 1
ATOM 1101 C C . LYS A 1 138 ? -0.483 41.125 8.414 1 96.06 138 LYS A C 1
ATOM 1103 O O . LYS A 1 138 ? -1.407 41.781 8.875 1 96.06 138 LYS A O 1
ATOM 1108 N N . PHE A 1 139 ? 0.433 40.562 9.195 1 97.19 139 PHE A N 1
ATOM 1109 C CA . PHE A 1 139 ? 0.118 40.438 10.617 1 97.19 139 PHE A CA 1
ATOM 1110 C C . PHE A 1 139 ? 1.135 41.188 11.461 1 97.19 139 PHE A C 1
ATOM 1112 O O . PHE A 1 139 ? 0.862 41.531 12.609 1 97.19 139 PHE A O 1
ATOM 1119 N N . ILE A 1 140 ? 2.248 41.5 10.875 1 97.19 140 ILE A N 1
ATOM 1120 C CA . ILE A 1 140 ? 3.271 42.125 11.711 1 97.19 140 ILE A CA 1
ATOM 1121 C C . ILE A 1 140 ? 3.486 43.594 11.273 1 97.19 140 ILE A C 1
ATOM 1123 O O . ILE A 1 140 ? 3.377 44.5 12.086 1 97.19 140 ILE A O 1
ATOM 1127 N N . SER A 1 141 ? 3.641 43.844 10.055 1 97.19 141 SER A N 1
ATOM 1128 C CA . SER A 1 141 ? 4.035 45.125 9.508 1 97.19 141 SER A CA 1
ATOM 1129 C C . SER A 1 141 ? 3.008 46.219 9.836 1 97.19 141 SER A C 1
ATOM 1131 O O . SER A 1 141 ? 3.367 47.344 10.18 1 97.19 141 SER A O 1
ATOM 1133 N N . PRO A 1 142 ? 1.739 45.906 9.695 1 96.56 142 PRO A N 1
ATOM 1134 C CA . PRO A 1 142 ? 0.741 46.938 9.961 1 96.56 142 PRO A CA 1
ATOM 1135 C C . PRO A 1 142 ? 0.748 47.406 11.422 1 96.56 142 PRO A C 1
ATOM 1137 O O . PRO A 1 142 ? 0.206 48.469 11.734 1 96.56 142 PRO A O 1
ATOM 1140 N N . HIS A 1 143 ? 1.455 46.656 12.258 1 96.19 143 HIS A N 1
ATOM 1141 C CA . HIS A 1 143 ? 1.338 46.938 13.68 1 96.19 143 HIS A CA 1
ATOM 1142 C C . HIS A 1 143 ? 2.676 47.375 14.266 1 96.19 143 HIS A C 1
ATOM 1144 O O . HIS A 1 143 ? 2.852 47.406 15.484 1 96.19 143 HIS A O 1
ATOM 1150 N N . THR A 1 144 ? 3.496 47.781 13.469 1 93.19 144 THR A N 1
ATOM 1151 C CA . THR A 1 144 ? 4.848 48.125 13.891 1 93.19 144 THR A CA 1
ATOM 1152 C C . THR A 1 144 ? 4.824 49.312 14.836 1 93.19 144 THR A C 1
ATOM 1154 O O . THR A 1 144 ? 5.625 49.406 15.766 1 93.19 144 THR A O 1
ATOM 1157 N N . GLU A 1 145 ? 3.932 50.219 14.617 1 93.69 145 GLU A N 1
ATOM 1158 C CA . GLU A 1 145 ? 3.869 51.438 15.438 1 93.69 145 GLU A CA 1
ATOM 1159 C C . GLU A 1 145 ? 3.244 51.156 16.797 1 93.69 145 GLU A C 1
ATOM 1161 O O . GLU A 1 145 ? 3.734 51.625 17.828 1 93.69 145 GLU A O 1
ATOM 1166 N N . VAL A 1 146 ? 2.223 50.406 16.781 1 93.94 146 VAL A N 1
ATOM 1167 C CA . VAL A 1 146 ? 1.456 50.156 18 1 93.94 146 VAL A CA 1
ATOM 1168 C C . VAL A 1 146 ? 2.092 49.031 18.797 1 93.94 146 VAL A C 1
ATOM 1170 O O . VAL A 1 146 ? 1.96 48.969 20.016 1 93.94 146 VAL A O 1
ATOM 1173 N N . ALA A 1 147 ? 2.742 48.125 18.125 1 93.44 147 ALA A N 1
ATOM 1174 C CA . ALA A 1 147 ? 3.449 47.031 18.75 1 93.44 147 ALA A CA 1
ATOM 1175 C C . ALA A 1 147 ? 4.867 46.906 18.188 1 93.44 147 ALA A C 1
ATOM 1177 O O . ALA A 1 147 ? 5.164 45.969 17.438 1 93.44 147 ALA A O 1
ATOM 1178 N N . PRO A 1 148 ? 5.695 47.719 18.688 1 93.5 148 PRO A N 1
ATOM 1179 C CA . PRO A 1 148 ? 7.02 47.812 18.078 1 93.5 148 PRO A CA 1
ATOM 1180 C C . PRO A 1 148 ? 7.883 46.594 18.312 1 93.5 148 PRO A C 1
ATOM 1182 O O . PRO A 1 148 ? 8.82 46.312 17.562 1 93.5 148 PRO A O 1
ATOM 1185 N N . HIS A 1 149 ? 7.566 45.781 19.219 1 94.62 149 HIS A N 1
ATOM 1186 C CA . HIS A 1 149 ? 8.398 44.625 19.562 1 94.62 149 HIS A CA 1
ATOM 1187 C C . HIS A 1 149 ? 7.828 43.344 18.969 1 94.62 149 HIS A C 1
ATOM 1189 O O . HIS A 1 149 ? 8.375 42.25 19.203 1 94.62 149 HIS A O 1
ATOM 1195 N N . LEU A 1 150 ? 6.836 43.5 18.234 1 96.06 150 LEU A N 1
ATOM 1196 C CA . LEU A 1 150 ? 6.129 42.344 17.734 1 96.06 150 LEU A CA 1
ATOM 1197 C C . LEU A 1 150 ? 7.027 41.5 16.812 1 96.06 150 LEU A C 1
ATOM 1199 O O . LEU A 1 150 ? 7.043 40.281 16.891 1 96.06 150 LEU A O 1
ATOM 1203 N N . ALA A 1 151 ? 7.754 42.125 15.93 1 96.38 151 ALA A N 1
ATOM 1204 C CA . ALA A 1 151 ? 8.648 41.469 15 1 96.38 151 ALA A CA 1
ATOM 1205 C C . ALA A 1 151 ? 9.758 40.719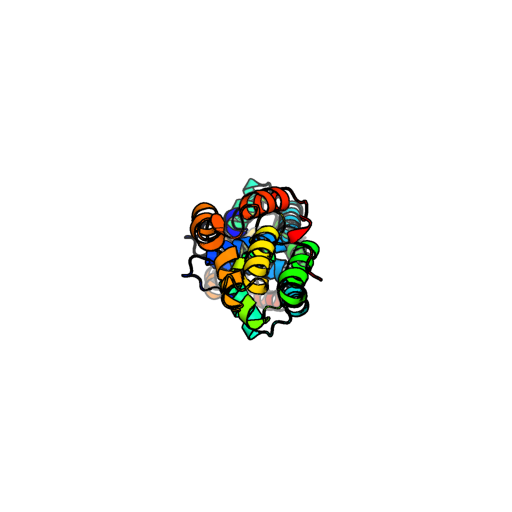 15.734 1 96.38 151 ALA A C 1
ATOM 1207 O O . ALA A 1 151 ? 10.125 39.594 15.352 1 96.38 151 ALA A O 1
ATOM 1208 N N . GLU A 1 152 ? 10.281 41.344 16.719 1 95.88 152 GLU A N 1
ATOM 1209 C CA . GLU A 1 152 ? 11.32 40.75 17.531 1 95.88 152 GLU A CA 1
ATOM 1210 C C . GLU A 1 152 ? 10.781 39.531 18.281 1 95.88 152 GLU A C 1
ATOM 1212 O O . GLU A 1 152 ? 11.469 38.5 18.406 1 95.88 152 GLU A O 1
ATOM 1217 N N . ASP A 1 153 ? 9.633 39.75 18.859 1 96.25 153 ASP A N 1
ATOM 1218 C CA . ASP A 1 153 ? 9 38.625 19.594 1 96.25 153 ASP A CA 1
ATOM 1219 C C . ASP A 1 153 ? 8.734 37.438 18.656 1 96.25 153 ASP A C 1
ATOM 1221 O O . ASP A 1 153 ? 8.906 36.312 19.062 1 96.25 153 ASP A O 1
ATOM 1225 N N . TYR A 1 154 ? 8.273 37.75 17.453 1 97.44 154 TYR A N 1
ATOM 1226 C CA . TYR A 1 154 ? 8.023 36.719 16.453 1 97.44 154 TYR A CA 1
ATOM 1227 C C . TYR A 1 154 ? 9.305 35.969 16.125 1 97.44 154 TYR A C 1
ATOM 1229 O O . TYR A 1 154 ? 9.312 34.719 16.078 1 97.44 154 TYR A O 1
ATOM 1237 N N . ALA A 1 155 ? 10.398 36.625 15.883 1 96.06 155 ALA A N 1
ATOM 1238 C CA . ALA A 1 155 ? 11.688 36 15.578 1 96.06 155 ALA A CA 1
ATOM 1239 C C . ALA A 1 155 ? 12.148 35.125 16.719 1 96.06 155 ALA A C 1
ATOM 1241 O O . ALA A 1 155 ? 12.688 34.031 16.484 1 96.06 155 ALA A O 1
ATOM 1242 N N . THR A 1 156 ? 11.977 35.625 17.938 1 95.38 156 THR A N 1
ATOM 1243 C CA . THR A 1 156 ? 12.336 34.844 19.109 1 95.38 156 THR A CA 1
ATOM 1244 C C . THR A 1 156 ? 11.508 33.562 19.203 1 95.38 156 THR A C 1
ATOM 1246 O O . THR A 1 156 ? 12.023 32.5 19.531 1 95.38 156 THR A O 1
ATOM 1249 N N . ALA A 1 157 ? 10.25 33.719 18.969 1 95.25 157 ALA A N 1
ATOM 1250 C CA . ALA A 1 157 ? 9.359 32.562 19 1 95.25 157 ALA A CA 1
ATOM 1251 C C . ALA A 1 157 ? 9.766 31.531 17.953 1 95.25 157 ALA A C 1
ATOM 1253 O O . ALA A 1 157 ? 9.648 30.328 18.172 1 95.25 157 ALA A O 1
ATOM 1254 N N . CYS A 1 158 ? 10.211 32 16.828 1 95.12 158 CYS A N 1
ATOM 1255 C CA . CYS A 1 158 ? 10.625 31.125 15.75 1 95.12 158 CYS A CA 1
ATOM 1256 C C . CYS A 1 158 ? 11.852 30.312 16.156 1 95.12 158 CYS A C 1
ATOM 1258 O O . CYS A 1 158 ? 12.102 29.234 15.609 1 95.12 158 CYS A O 1
ATOM 1260 N N . GLU A 1 159 ? 12.555 30.797 17.062 1 94 159 GLU A N 1
ATOM 1261 C CA . GLU A 1 159 ? 13.727 30.094 17.578 1 94 159 GLU A CA 1
ATOM 1262 C C . GLU A 1 159 ? 13.359 29.125 18.688 1 94 159 GLU A C 1
ATOM 1264 O O . GLU A 1 159 ? 14.227 28.422 19.219 1 94 159 GLU A O 1
ATOM 1269 N N . GLY A 1 160 ? 12.188 29.141 19.047 1 91.06 160 GLY A N 1
ATOM 1270 C CA . GLY A 1 160 ? 11.734 28.156 20.016 1 91.06 160 GLY A CA 1
ATOM 1271 C C . GLY A 1 160 ? 11.562 28.719 21.406 1 91.06 160 GLY A C 1
ATOM 1272 O O . GLY A 1 160 ? 11.258 27.984 22.359 1 91.06 160 GLY A O 1
ATOM 1273 N N . VAL A 1 161 ? 11.75 29.969 21.531 1 90.62 161 VAL A N 1
ATOM 1274 C CA . 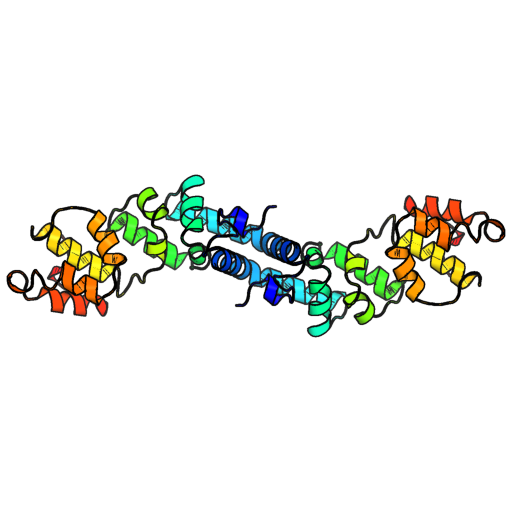VAL A 1 161 ? 11.609 30.625 22.828 1 90.62 161 VAL A CA 1
ATOM 1275 C C . VAL A 1 161 ? 10.32 31.438 22.844 1 90.62 161 VAL A C 1
ATOM 1277 O O . VAL A 1 161 ? 10.047 32.188 21.922 1 90.62 161 VAL A O 1
ATOM 1280 N N . VAL A 1 162 ? 9.516 31.172 23.859 1 91.19 162 VAL A N 1
ATOM 1281 C CA . VAL A 1 162 ? 8.273 31.922 23.969 1 91.19 162 VAL A CA 1
ATOM 1282 C C . VAL A 1 162 ? 8.531 33.25 24.656 1 91.19 162 VAL A C 1
ATOM 1284 O O . VAL A 1 162 ? 8.789 33.312 25.859 1 91.19 162 VAL A O 1
ATOM 1287 N N . PRO A 1 163 ? 8.391 34.281 23.906 1 90.06 163 PRO A N 1
ATOM 1288 C CA . PRO A 1 163 ? 8.594 35.594 24.531 1 90.06 163 PRO A CA 1
ATOM 1289 C C . PRO A 1 163 ? 7.586 35.906 25.641 1 90.06 163 PRO A C 1
ATOM 1291 O O . PRO A 1 163 ? 6.48 35.344 25.641 1 90.06 163 PRO A O 1
ATOM 1294 N N . ALA A 1 164 ? 7.961 36.844 26.516 1 87.81 164 ALA A N 1
ATOM 1295 C CA . ALA A 1 164 ? 7.129 37.188 27.656 1 87.81 164 ALA A CA 1
ATOM 1296 C C . ALA A 1 164 ? 5.77 37.719 27.203 1 87.81 164 ALA A C 1
ATOM 1298 O O . ALA A 1 164 ? 4.746 37.438 27.828 1 87.81 164 ALA A O 1
ATOM 1299 N N . ARG A 1 165 ? 5.688 38.406 26.125 1 88.56 165 ARG A N 1
ATOM 1300 C CA . ARG A 1 165 ? 4.465 39.031 25.641 1 88.56 165 ARG A CA 1
ATOM 1301 C C . ARG A 1 165 ? 3.518 38 25.047 1 88.56 165 ARG A C 1
ATOM 1303 O O . ARG A 1 165 ? 2.336 38.281 24.828 1 88.56 165 ARG A O 1
ATOM 1310 N N . PHE A 1 166 ? 4.066 36.844 24.812 1 88.94 166 PHE A N 1
ATOM 1311 C CA . PHE A 1 166 ? 3.24 35.781 24.234 1 88.94 166 PHE A CA 1
ATOM 1312 C C . PHE A 1 166 ? 2.77 34.812 25.297 1 88.94 166 PHE A C 1
ATOM 1314 O O . PHE A 1 166 ? 2.164 33.781 24.984 1 88.94 166 PHE A O 1
ATOM 1321 N N . ARG A 1 167 ? 3.125 35 26.5 1 83.31 167 ARG A N 1
ATOM 1322 C CA . ARG A 1 167 ? 2.602 34.188 27.578 1 83.31 167 ARG A CA 1
ATOM 1323 C C . ARG A 1 167 ? 1.205 34.625 27.984 1 83.31 167 ARG A C 1
ATOM 1325 O O . ARG A 1 167 ? 1.057 35.594 28.734 1 83.31 167 ARG A O 1
ATOM 1332 N N . PHE A 1 168 ? 0.305 34.031 27.375 1 76.94 168 PHE A N 1
ATOM 1333 C CA . PHE A 1 168 ? -1.09 34.438 27.531 1 76.94 168 PHE A CA 1
ATOM 1334 C C . PHE A 1 168 ? -1.676 33.875 28.812 1 76.94 168 PHE A C 1
ATOM 1336 O O . PHE A 1 168 ? -1.337 32.75 29.234 1 76.94 168 PHE A O 1
ATOM 1343 N N . THR A 1 169 ? -2.102 34.781 29.812 1 63.41 169 THR A N 1
ATOM 1344 C CA . THR A 1 169 ? -2.746 34.406 31.062 1 63.41 169 THR A CA 1
ATOM 1345 C C . THR A 1 169 ? -4.199 34 30.828 1 63.41 169 THR A C 1
ATOM 1347 O O . THR A 1 169 ? -4.859 34.562 29.938 1 63.41 169 THR A O 1
ATOM 1350 N N . MET B 1 1 ? -12.125 -4.645 -0.96 1 33.75 1 MET B N 1
ATOM 1351 C CA . MET B 1 1 ? -10.672 -4.699 -0.982 1 33.75 1 MET B CA 1
ATOM 1352 C C . MET B 1 1 ? -10.094 -3.582 -1.845 1 33.75 1 MET B C 1
ATOM 1354 O O . MET B 1 1 ? -9.109 -3.785 -2.555 1 33.75 1 MET B O 1
ATOM 1358 N N . VAL B 1 2 ? -10.914 -2.586 -2.398 1 44.28 2 VAL B N 1
ATOM 1359 C CA . VAL B 1 2 ? -10.75 -1.337 -3.137 1 44.28 2 VAL B CA 1
ATOM 1360 C C . VAL B 1 2 ? -9.414 -0.692 -2.762 1 44.28 2 VAL B C 1
ATOM 1362 O O . VAL B 1 2 ? -8.977 -0.785 -1.614 1 44.28 2 VAL B O 1
ATOM 1365 N N . ALA B 1 3 ? -8.547 -0.183 -3.834 1 54.56 3 ALA B N 1
ATOM 1366 C CA . ALA B 1 3 ? -7.23 0.443 -3.922 1 54.56 3 ALA B CA 1
ATOM 1367 C C . ALA B 1 3 ? -6.988 1.375 -2.74 1 54.56 3 ALA B C 1
ATOM 1369 O O . ALA B 1 3 ? -7.852 2.18 -2.385 1 54.56 3 ALA B O 1
ATOM 1370 N N . CYS B 1 4 ? -6.184 0.803 -1.891 1 65.5 4 CYS B N 1
ATOM 1371 C CA . CYS B 1 4 ? -5.941 1.432 -0.598 1 65.5 4 CYS B CA 1
ATOM 1372 C C . CYS B 1 4 ? -6.039 2.949 -0.703 1 65.5 4 CYS B C 1
ATOM 1374 O O . CYS B 1 4 ? -6.684 3.594 0.126 1 65.5 4 CYS B O 1
ATOM 1376 N N . ALA B 1 5 ? -5.688 3.383 -1.926 1 72.56 5 ALA B N 1
ATOM 1377 C CA . ALA B 1 5 ? -5.766 4.84 -2.012 1 72.56 5 ALA B CA 1
ATOM 1378 C C . ALA B 1 5 ? -7.203 5.301 -2.221 1 72.56 5 ALA B C 1
ATOM 1380 O O . ALA B 1 5 ? -7.656 6.254 -1.579 1 72.56 5 ALA B O 1
ATOM 1381 N N . GLU B 1 6 ? -7.855 4.527 -3.125 1 75.69 6 GLU B N 1
ATOM 1382 C CA . GLU B 1 6 ? -9.266 4.855 -3.338 1 75.69 6 GLU B CA 1
ATOM 1383 C C . GLU B 1 6 ? -10.086 4.582 -2.084 1 75.69 6 GLU B C 1
ATOM 1385 O O . GLU B 1 6 ? -11.039 5.309 -1.793 1 75.69 6 GLU B O 1
ATOM 1390 N N . GLY B 1 7 ? -9.68 3.646 -1.491 1 78.5 7 GLY B N 1
ATOM 1391 C CA . GLY B 1 7 ? -10.328 3.33 -0.231 1 78.5 7 GLY B CA 1
ATOM 1392 C C . GLY B 1 7 ? -10.188 4.422 0.81 1 78.5 7 GLY B C 1
ATOM 1393 O O . GLY B 1 7 ? -11.023 4.555 1.705 1 78.5 7 GLY B O 1
ATOM 1394 N N . LEU B 1 8 ? -9.172 5.207 0.637 1 83.38 8 LEU B N 1
ATOM 1395 C CA . LEU B 1 8 ? -8.914 6.324 1.542 1 83.38 8 LEU B CA 1
ATOM 1396 C C . LEU B 1 8 ? -9.688 7.562 1.104 1 83.38 8 LEU B C 1
ATOM 1398 O O . LEU B 1 8 ? -9.68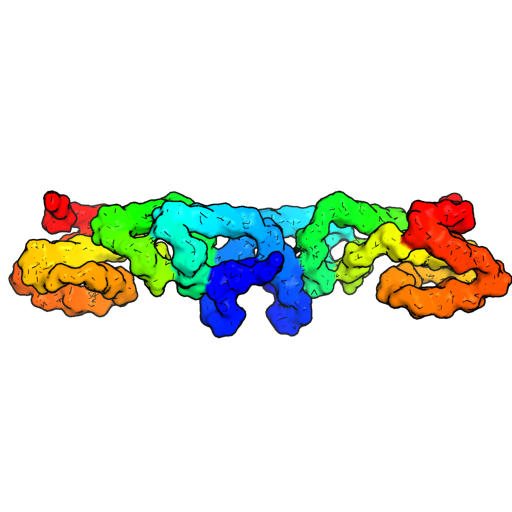 8.586 1.798 1 83.38 8 LEU B O 1
ATOM 1402 N N . GLY B 1 9 ? -10.344 7.422 -0.049 1 82.12 9 GLY B N 1
ATOM 1403 C CA . GLY B 1 9 ? -11.148 8.523 -0.545 1 82.12 9 GLY B CA 1
ATOM 1404 C C . GLY B 1 9 ? -10.391 9.43 -1.505 1 82.12 9 GLY B C 1
ATOM 1405 O O . GLY B 1 9 ? -10.883 10.5 -1.867 1 82.12 9 GLY B O 1
ATOM 1406 N N . VAL B 1 10 ? -9.234 9.047 -1.917 1 88.69 10 VAL B N 1
ATOM 1407 C CA . VAL B 1 10 ? -8.445 9.867 -2.834 1 88.69 10 VAL B CA 1
ATOM 1408 C C . VAL B 1 10 ? -8.672 9.391 -4.27 1 88.69 10 VAL B C 1
ATOM 1410 O O . VAL B 1 10 ? -8.227 8.305 -4.645 1 88.69 10 VAL B O 1
ATOM 1413 N N . PRO B 1 11 ? -9.273 10.219 -5.008 1 85.38 11 PRO B N 1
ATOM 1414 C CA . PRO B 1 11 ? -9.555 9.789 -6.383 1 85.38 11 PRO B CA 1
ATOM 1415 C C . PRO B 1 11 ? -8.297 9.641 -7.227 1 85.38 11 PRO B C 1
ATOM 1417 O O . PRO B 1 11 ? -7.34 10.406 -7.066 1 85.38 11 PRO B O 1
ATOM 1420 N N . ARG B 1 12 ? -8.266 8.773 -8.258 1 81.38 12 ARG B N 1
ATOM 1421 C CA . ARG B 1 12 ? -7.125 8.5 -9.133 1 81.38 12 ARG B CA 1
ATOM 1422 C C . ARG B 1 12 ? -6.75 9.734 -9.945 1 81.38 12 ARG B C 1
ATOM 1424 O O . ARG B 1 12 ? -5.578 9.945 -10.266 1 81.38 12 ARG B O 1
ATOM 1431 N N . GLY B 1 13 ? -7.68 10.5 -10.195 1 83.56 13 GLY B N 1
ATOM 1432 C CA . GLY B 1 13 ? -7.426 11.68 -11 1 83.56 13 GLY B CA 1
ATOM 1433 C C . GLY B 1 13 ? -6.949 12.867 -10.195 1 83.56 13 GLY B C 1
ATOM 1434 O O . GLY B 1 13 ? -6.582 13.906 -10.75 1 83.56 13 GLY B O 1
ATOM 1435 N N . SER B 1 14 ? -6.941 12.727 -8.938 1 86.44 14 SER B N 1
ATOM 1436 C CA . SER B 1 14 ? -6.535 13.812 -8.055 1 86.44 14 SER B CA 1
ATOM 1437 C C . SER B 1 14 ? -5.02 13.961 -8.023 1 86.44 14 SER B C 1
ATOM 1439 O O . SER B 1 14 ? -4.289 12.977 -8.18 1 86.44 14 SER B O 1
ATOM 1441 N N . GLY B 1 15 ? -4.488 15.148 -7.859 1 87.12 15 GLY B N 1
ATOM 1442 C CA . GLY B 1 15 ? -3.068 15.398 -7.68 1 87.12 15 GLY B CA 1
ATOM 1443 C C . GLY B 1 15 ? -2.504 14.758 -6.426 1 87.12 15 GLY B C 1
ATOM 1444 O O . GLY B 1 15 ? -1.294 14.547 -6.32 1 87.12 15 GLY B O 1
ATOM 1445 N N . MET B 1 16 ? -3.412 14.383 -5.613 1 88.69 16 MET B N 1
ATOM 1446 C CA . MET B 1 16 ? -2.973 13.812 -4.34 1 88.69 16 MET B CA 1
ATOM 1447 C C . MET B 1 16 ? -2.889 12.297 -4.422 1 88.69 16 MET B C 1
ATOM 1449 O O . MET B 1 16 ? -2.365 11.648 -3.514 1 88.69 16 MET B O 1
ATOM 1453 N N . PHE B 1 17 ? -3.285 11.719 -5.473 1 87.56 17 PHE B N 1
ATOM 1454 C CA . PHE B 1 17 ? -3.354 10.273 -5.613 1 87.56 17 PHE B CA 1
ATOM 1455 C C . PHE B 1 17 ? -1.978 9.641 -5.438 1 87.56 17 PHE B C 1
ATOM 1457 O O . PHE B 1 17 ? -1.838 8.625 -4.758 1 87.56 17 PHE B O 1
ATOM 1464 N N . ARG B 1 18 ? -1.01 10.258 -6.023 1 85.44 18 ARG B N 1
ATOM 1465 C CA . ARG B 1 18 ? 0.35 9.742 -5.902 1 85.44 18 ARG B CA 1
ATOM 1466 C C . ARG B 1 18 ? 0.813 9.758 -4.449 1 85.44 18 ARG B C 1
ATOM 1468 O O . ARG B 1 18 ? 1.477 8.82 -3.994 1 85.44 18 ARG B O 1
ATOM 1475 N N . HIS B 1 19 ? 0.442 10.742 -3.76 1 88.5 19 HIS B N 1
ATOM 1476 C CA . HIS B 1 19 ? 0.809 10.852 -2.352 1 88.5 19 HIS B CA 1
ATOM 1477 C C . HIS B 1 19 ? 0.103 9.789 -1.517 1 88.5 19 HIS B C 1
ATOM 1479 O O . HIS B 1 19 ? 0.676 9.258 -0.56 1 88.5 19 HIS B O 1
ATOM 1485 N N . ALA B 1 20 ? -1.134 9.57 -1.913 1 88.81 20 ALA B N 1
ATOM 1486 C CA . ALA B 1 20 ? -1.88 8.523 -1.224 1 88.81 20 ALA B CA 1
ATOM 1487 C C . ALA B 1 20 ? -1.233 7.156 -1.443 1 88.81 20 ALA B C 1
ATOM 1489 O O . ALA B 1 20 ? -1.116 6.363 -0.508 1 88.81 20 ALA B O 1
ATOM 1490 N N . LEU B 1 21 ? -0.806 6.926 -2.619 1 85.12 21 LEU B N 1
ATOM 1491 C CA . LEU B 1 21 ? -0.119 5.68 -2.936 1 85.12 21 LEU B CA 1
ATOM 1492 C C . LEU B 1 21 ? 1.174 5.555 -2.135 1 85.12 21 LEU B C 1
ATOM 1494 O O . LEU B 1 21 ? 1.489 4.477 -1.623 1 85.12 21 LEU B O 1
ATOM 1498 N N . ASP B 1 22 ? 1.867 6.637 -2.086 1 86.88 22 ASP B N 1
ATOM 1499 C CA . ASP B 1 22 ? 3.123 6.664 -1.341 1 86.88 22 ASP B CA 1
ATOM 1500 C C . ASP B 1 22 ? 2.891 6.359 0.137 1 86.88 22 ASP B C 1
ATOM 1502 O O . ASP B 1 22 ? 3.674 5.637 0.757 1 86.88 22 ASP B O 1
ATOM 1506 N N . ALA B 1 23 ? 1.864 6.902 0.64 1 88.88 23 ALA B N 1
ATOM 1507 C CA . ALA B 1 23 ? 1.548 6.684 2.049 1 88.88 23 ALA B CA 1
ATOM 1508 C C . ALA B 1 23 ? 1.189 5.223 2.311 1 88.88 23 ALA B C 1
ATOM 1510 O O . ALA B 1 23 ? 1.634 4.637 3.299 1 88.88 23 ALA B O 1
ATOM 1511 N N . VAL B 1 24 ? 0.441 4.625 1.475 1 86.06 24 VAL B N 1
ATOM 1512 C CA . VAL B 1 24 ? 0.06 3.221 1.591 1 86.06 24 VAL B CA 1
ATOM 1513 C C . VAL B 1 24 ? 1.303 2.338 1.493 1 86.06 24 VAL B C 1
ATOM 1515 O O . VAL B 1 24 ? 1.467 1.398 2.275 1 86.06 24 VAL B O 1
ATOM 1518 N N . GLY B 1 25 ? 2.068 2.643 0.509 1 85.69 25 GLY B N 1
ATOM 1519 C CA . GLY B 1 25 ? 3.316 1.91 0.364 1 85.69 25 GLY B CA 1
ATOM 1520 C C . GLY B 1 25 ? 4.207 1.998 1.59 1 85.69 25 GLY B C 1
ATOM 1521 O O . GLY B 1 25 ? 4.824 1.009 1.986 1 85.69 25 GLY B O 1
ATOM 1522 N N . PHE B 1 26 ? 4.266 3.164 2.119 1 87 26 PHE B N 1
ATOM 1523 C CA . PHE B 1 26 ? 5.07 3.396 3.314 1 87 26 PHE B CA 1
ATOM 1524 C C . PHE B 1 26 ? 4.578 2.543 4.477 1 87 26 PHE B C 1
ATOM 1526 O O . PHE B 1 26 ? 5.371 1.89 5.152 1 87 26 PHE B O 1
ATOM 1533 N N . LEU B 1 27 ? 3.334 2.496 4.68 1 86.75 27 LEU B N 1
ATOM 1534 C CA . LEU B 1 27 ? 2.76 1.773 5.809 1 86.75 27 LEU B CA 1
ATOM 1535 C C . LEU B 1 27 ? 2.924 0.268 5.629 1 86.75 27 LEU B C 1
ATOM 1537 O O . LEU B 1 27 ? 3.02 -0.472 6.613 1 86.75 27 LEU B O 1
ATOM 1541 N N . GLY B 1 28 ? 2.996 -0.175 4.414 1 87.44 28 GLY B N 1
ATOM 1542 C CA . GLY B 1 28 ? 3.117 -1.601 4.156 1 87.44 28 GLY B CA 1
ATOM 1543 C C . GLY B 1 28 ? 4.531 -2.025 3.809 1 87.44 28 GLY B C 1
ATOM 1544 O O . GLY B 1 28 ? 4.766 -3.176 3.434 1 87.44 28 GLY B O 1
ATOM 1545 N N . GLU B 1 29 ? 5.43 -1.152 3.922 1 87.75 29 GLU B N 1
ATOM 1546 C CA . GLU B 1 29 ? 6.777 -1.357 3.395 1 87.75 29 GLU B CA 1
ATOM 1547 C C . GLU B 1 29 ? 7.43 -2.59 4.016 1 87.75 29 GLU B C 1
ATOM 1549 O O . GLU B 1 29 ? 8.039 -3.395 3.309 1 87.75 29 GLU B O 1
ATOM 1554 N N . GLU B 1 30 ? 7.301 -2.666 5.316 1 89.94 30 GLU B N 1
ATOM 1555 C CA . GLU B 1 30 ? 7.93 -3.781 6.02 1 89.94 30 GLU B CA 1
ATOM 1556 C C . GLU B 1 30 ? 7.328 -5.117 5.59 1 89.94 30 GLU B C 1
ATOM 1558 O O . GLU B 1 30 ? 8.047 -6.09 5.375 1 89.94 30 GLU B O 1
ATOM 1563 N N . LYS B 1 31 ? 6.059 -5.184 5.48 1 90.88 31 LYS B N 1
ATOM 1564 C CA . LYS B 1 31 ? 5.387 -6.418 5.09 1 90.88 31 LYS B CA 1
ATOM 1565 C C . LYS B 1 31 ? 5.684 -6.77 3.637 1 90.88 31 LYS B C 1
ATOM 1567 O O . LYS B 1 31 ? 5.836 -7.945 3.295 1 90.88 31 LYS B O 1
ATOM 1572 N N . ILE B 1 32 ? 5.719 -5.785 2.818 1 90.69 32 ILE B N 1
ATOM 1573 C CA . ILE B 1 32 ? 6.043 -5.996 1.411 1 90.69 32 ILE B CA 1
ATOM 1574 C C . ILE B 1 32 ? 7.457 -6.559 1.284 1 90.69 32 ILE B C 1
ATOM 1576 O O . ILE B 1 32 ? 7.684 -7.531 0.561 1 90.69 32 ILE B O 1
ATOM 1580 N N . ALA B 1 33 ? 8.383 -5.926 1.965 1 92.06 33 ALA B N 1
ATOM 1581 C CA . ALA B 1 33 ? 9.773 -6.375 1.932 1 92.06 33 ALA B CA 1
ATOM 1582 C C . ALA B 1 33 ? 9.891 -7.809 2.43 1 92.06 33 ALA B C 1
ATOM 1584 O O . ALA B 1 33 ? 10.656 -8.602 1.875 1 92.06 33 ALA B O 1
ATOM 1585 N N . ALA B 1 34 ? 9.195 -8.109 3.473 1 94.25 34 ALA B N 1
ATOM 1586 C CA . ALA B 1 34 ? 9.234 -9.453 4.031 1 94.25 34 ALA B CA 1
ATOM 1587 C C . ALA B 1 34 ? 8.68 -10.477 3.039 1 94.25 34 ALA B C 1
ATOM 1589 O O . ALA B 1 34 ? 9.211 -11.586 2.92 1 94.25 34 ALA B O 1
ATOM 1590 N N . LYS B 1 35 ? 7.637 -10.086 2.379 1 95 35 LYS B N 1
ATOM 1591 C CA . LYS B 1 35 ? 7.027 -10.992 1.409 1 95 35 LYS B CA 1
ATOM 1592 C C . LYS B 1 35 ? 7.945 -11.211 0.208 1 95 35 LYS B C 1
ATOM 1594 O O . LYS B 1 35 ? 8.062 -12.328 -0.298 1 95 35 LYS B O 1
ATOM 1599 N N . VAL B 1 36 ? 8.547 -10.156 -0.224 1 94.62 36 VAL B N 1
ATOM 1600 C CA . VAL B 1 36 ? 9.469 -10.25 -1.347 1 94.62 36 VAL B CA 1
ATOM 1601 C C . VAL B 1 36 ? 10.641 -11.156 -0.976 1 94.62 36 VAL B C 1
ATOM 1603 O O . VAL B 1 36 ? 11.055 -12.008 -1.77 1 94.62 36 VAL B O 1
ATOM 1606 N N . ALA B 1 37 ? 11.141 -10.969 0.183 1 96.75 37 ALA B N 1
ATOM 1607 C CA . ALA B 1 37 ? 12.219 -11.828 0.663 1 96.75 37 ALA B CA 1
ATOM 1608 C C . ALA B 1 37 ? 11.781 -13.289 0.726 1 96.75 37 ALA B C 1
ATOM 1610 O O . ALA B 1 37 ? 12.547 -14.188 0.395 1 96.75 37 ALA B O 1
ATOM 1611 N N . TYR B 1 38 ? 10.617 -13.5 1.166 1 98 38 TYR B N 1
ATOM 1612 C CA . TYR B 1 38 ? 10.086 -14.852 1.248 1 98 38 TYR B CA 1
ATOM 1613 C C . TYR B 1 38 ? 9.977 -15.484 -0.136 1 98 38 TYR B C 1
ATOM 1615 O O . TYR B 1 38 ? 10.312 -16.656 -0.317 1 98 38 TYR B O 1
ATOM 1623 N N . LEU B 1 39 ? 9.5 -14.75 -1.066 1 97.69 39 LEU B N 1
ATOM 1624 C CA . LEU B 1 39 ? 9.383 -15.234 -2.438 1 97.69 39 LEU B CA 1
ATOM 1625 C C . LEU B 1 39 ? 10.75 -15.633 -2.992 1 97.69 39 LEU B C 1
ATOM 1627 O O . LEU B 1 39 ? 10.891 -16.672 -3.635 1 97.69 39 LEU B O 1
ATOM 1631 N N . LYS B 1 40 ? 11.695 -14.742 -2.738 1 98.06 40 LYS B N 1
ATOM 1632 C CA . LYS B 1 40 ? 13.047 -15.031 -3.211 1 98.06 40 LYS B CA 1
ATOM 1633 C C . LYS B 1 40 ? 13.57 -16.344 -2.627 1 98.06 40 LYS B C 1
ATOM 1635 O O . LYS B 1 40 ? 14.117 -17.172 -3.352 1 98.06 40 LYS B O 1
ATOM 1640 N N . LYS B 1 41 ? 13.367 -16.484 -1.399 1 98.38 41 LYS B N 1
ATOM 1641 C CA . LYS B 1 41 ? 13.836 -17.688 -0.716 1 98.38 41 LYS B CA 1
ATOM 1642 C C . LYS B 1 41 ? 13.078 -18.922 -1.192 1 98.38 41 LYS B C 1
ATOM 1644 O O . LYS B 1 41 ? 13.688 -19.953 -1.491 1 98.38 41 LYS B O 1
ATOM 1649 N N . THR B 1 42 ? 11.812 -18.844 -1.3 1 98.31 42 THR B N 1
ATOM 1650 C CA . THR B 1 42 ? 10.93 -19.969 -1.573 1 98.31 42 THR B CA 1
ATOM 1651 C C . THR B 1 42 ? 11.094 -20.453 -3.012 1 98.31 42 THR B C 1
ATOM 1653 O O . THR B 1 42 ? 11.094 -21.656 -3.271 1 98.31 42 THR B O 1
ATOM 1656 N N . PHE B 1 43 ? 11.32 -19.516 -3.936 1 98.5 43 PHE B N 1
ATOM 1657 C CA . PHE B 1 43 ? 11.406 -19.891 -5.344 1 98.5 43 PHE B CA 1
ATOM 1658 C C . PHE B 1 43 ? 12.852 -19.797 -5.836 1 98.5 43 PHE B C 1
ATOM 1660 O O . PHE B 1 43 ? 13.117 -19.969 -7.027 1 98.5 43 PHE B O 1
ATOM 1667 N N . ARG B 1 44 ? 13.727 -19.438 -4.879 1 98.25 44 ARG B N 1
ATOM 1668 C CA . ARG B 1 44 ? 15.148 -19.344 -5.188 1 98.25 44 ARG B CA 1
ATOM 1669 C C . ARG B 1 44 ? 15.406 -18.297 -6.273 1 98.25 44 ARG B C 1
ATOM 1671 O O . ARG B 1 44 ? 16.109 -18.578 -7.246 1 98.25 44 ARG B O 1
ATOM 1678 N N . TRP B 1 45 ? 14.812 -17.203 -6.09 1 98.25 45 TRP B N 1
ATOM 1679 C CA . TRP B 1 45 ? 14.945 -16.125 -7.066 1 98.25 45 TRP B CA 1
ATOM 1680 C C . TRP B 1 45 ? 15.977 -15.094 -6.609 1 98.25 45 TRP B C 1
ATOM 1682 O O . TRP B 1 45 ? 16.078 -14.789 -5.422 1 98.25 45 TRP B O 1
ATOM 1692 N N . SER B 1 46 ? 16.719 -14.578 -7.602 1 97.19 46 SER B N 1
ATOM 1693 C CA . SER B 1 46 ? 17.531 -13.383 -7.379 1 97.19 46 SER B CA 1
ATOM 1694 C C . SER B 1 46 ? 16.656 -12.133 -7.309 1 97.19 46 SER B C 1
ATOM 1696 O O . SER B 1 46 ? 15.445 -12.203 -7.559 1 97.19 46 SER B O 1
ATOM 1698 N N . ASP B 1 47 ? 17.281 -10.961 -7.035 1 94.12 47 ASP B N 1
ATOM 1699 C CA . ASP B 1 47 ? 16.562 -9.688 -7.031 1 94.12 47 ASP B CA 1
ATOM 1700 C C . ASP B 1 47 ? 15.969 -9.391 -8.406 1 94.12 47 ASP B C 1
ATOM 1702 O O . ASP B 1 47 ? 14.844 -8.891 -8.5 1 94.12 47 ASP B O 1
ATOM 1706 N N . ALA B 1 48 ? 16.719 -9.672 -9.383 1 94.44 48 ALA B N 1
ATOM 1707 C CA . ALA B 1 48 ? 16.234 -9.422 -10.734 1 94.44 48 ALA B CA 1
ATOM 1708 C C . ALA B 1 48 ? 15.07 -10.344 -11.078 1 94.44 48 ALA B C 1
ATOM 1710 O O . ALA B 1 48 ? 14.094 -9.914 -11.688 1 94.44 48 ALA B O 1
ATOM 1711 N N . GLU B 1 49 ? 15.156 -11.586 -10.656 1 96.56 49 GLU B N 1
ATOM 1712 C CA . GLU B 1 49 ? 14.133 -12.57 -11 1 96.56 49 GLU B CA 1
ATOM 1713 C C . GLU B 1 49 ? 12.828 -12.289 -10.258 1 96.56 49 GLU B C 1
ATOM 1715 O O . GLU B 1 49 ? 11.742 -12.461 -10.82 1 96.56 49 GLU B O 1
ATOM 1720 N N . VAL B 1 50 ? 12.922 -11.914 -9.031 1 96.44 50 VAL B N 1
ATOM 1721 C CA . VAL B 1 50 ? 11.695 -11.609 -8.297 1 96.44 50 VAL B CA 1
ATOM 1722 C C . VAL B 1 50 ? 11.016 -10.383 -8.914 1 96.44 50 VAL B C 1
ATOM 1724 O O . VAL B 1 50 ? 9.781 -10.312 -8.969 1 96.44 50 VAL B O 1
ATOM 1727 N N . SER B 1 51 ? 11.781 -9.414 -9.367 1 93.12 51 SER B N 1
ATOM 1728 C CA . SER B 1 51 ? 11.227 -8.242 -10.039 1 93.12 51 SER B CA 1
ATOM 1729 C C . SER B 1 51 ? 10.484 -8.633 -11.312 1 93.12 51 SER B C 1
ATOM 1731 O O . SER B 1 51 ? 9.406 -8.102 -11.594 1 93.12 51 SER B O 1
ATOM 1733 N N . ILE B 1 52 ? 11.062 -9.508 -12.047 1 94.44 52 ILE B N 1
ATOM 1734 C CA . ILE B 1 52 ? 10.422 -9.992 -13.266 1 94.44 52 ILE B CA 1
ATOM 1735 C C . ILE B 1 52 ? 9.102 -10.688 -12.906 1 94.44 52 ILE B C 1
ATOM 1737 O O . ILE B 1 52 ? 8.078 -10.438 -13.547 1 94.44 52 ILE B O 1
ATOM 1741 N N . ALA B 1 53 ? 9.164 -11.539 -11.922 1 96.5 53 ALA B N 1
ATOM 1742 C CA . ALA B 1 53 ? 7.988 -12.305 -11.516 1 96.5 53 ALA B CA 1
ATOM 1743 C C . ALA B 1 53 ? 6.852 -11.383 -11.086 1 96.5 53 ALA B C 1
ATOM 1745 O O . ALA B 1 53 ? 5.699 -11.586 -11.469 1 96.5 53 ALA B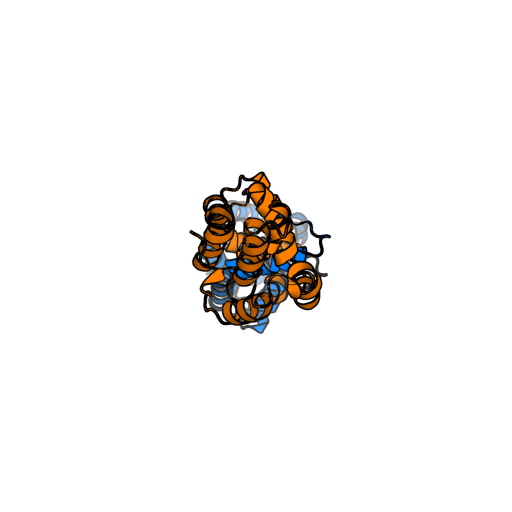 O 1
ATOM 1746 N N . LEU B 1 54 ? 7.152 -10.344 -10.32 1 94.44 54 LEU B N 1
ATOM 1747 C CA . LEU B 1 54 ? 6.137 -9.469 -9.758 1 94.44 54 LEU B CA 1
ATOM 1748 C C . LEU B 1 54 ? 5.562 -8.539 -10.82 1 94.44 54 LEU B C 1
ATOM 1750 O O . LEU B 1 54 ? 4.402 -8.133 -10.734 1 94.44 54 LEU B O 1
ATOM 1754 N N . ARG B 1 55 ? 6.395 -8.305 -11.742 1 92 55 ARG B N 1
ATOM 1755 C CA . ARG B 1 55 ? 5.887 -7.527 -12.867 1 92 55 ARG B CA 1
ATOM 1756 C C . ARG B 1 55 ? 4.793 -8.289 -13.609 1 92 55 ARG B C 1
ATOM 1758 O O . ARG B 1 55 ? 3.838 -7.688 -14.109 1 92 55 ARG B O 1
ATOM 1765 N N . MET B 1 56 ? 4.938 -9.531 -13.617 1 91.44 56 MET B N 1
ATOM 1766 C CA . MET B 1 56 ? 4.012 -10.375 -14.375 1 91.44 56 MET B CA 1
ATOM 1767 C C . MET B 1 56 ? 2.828 -10.789 -13.508 1 91.44 56 MET B C 1
ATOM 1769 O O . MET B 1 56 ? 1.704 -10.906 -14 1 91.44 56 MET B O 1
ATOM 1773 N N . ALA B 1 57 ? 3.027 -11.008 -12.305 1 94.38 57 ALA B N 1
ATOM 1774 C CA . ALA B 1 57 ? 1.987 -11.508 -11.414 1 94.38 57 ALA B CA 1
ATOM 1775 C C . ALA B 1 57 ? 2.117 -10.891 -10.023 1 94.38 57 ALA B C 1
ATOM 1777 O O . ALA B 1 57 ? 2.424 -11.586 -9.055 1 94.38 57 ALA B O 1
ATOM 1778 N N . PRO B 1 58 ? 1.767 -9.656 -9.891 1 92.69 58 PRO B N 1
ATOM 1779 C CA . PRO B 1 58 ? 1.89 -9.016 -8.578 1 92.69 58 PRO B CA 1
ATOM 1780 C C . PRO B 1 58 ? 0.968 -9.633 -7.531 1 92.69 58 PRO B C 1
ATOM 1782 O O . PRO B 1 58 ? 1.232 -9.523 -6.332 1 92.69 58 PRO B O 1
ATOM 1785 N N . CYS B 1 59 ? -0.062 -10.383 -7.895 1 92.44 59 CYS B N 1
ATOM 1786 C CA . CYS B 1 59 ? -1.043 -10.945 -6.977 1 92.44 59 CYS B CA 1
ATOM 1787 C C . CYS B 1 59 ? -0.421 -12.047 -6.125 1 92.44 59 CYS B C 1
ATOM 1789 O O . CYS B 1 59 ? -0.971 -12.422 -5.09 1 92.44 59 CYS B O 1
ATOM 1791 N N . VAL B 1 60 ? 0.725 -12.484 -6.543 1 95.06 60 VAL B N 1
ATOM 1792 C CA . VAL B 1 60 ? 1.408 -13.516 -5.77 1 95.06 60 VAL B CA 1
ATOM 1793 C C . VAL B 1 60 ? 1.724 -12.984 -4.371 1 95.06 60 VAL B C 1
ATOM 1795 O O . VAL B 1 60 ? 1.821 -13.758 -3.416 1 95.06 60 VAL B O 1
ATOM 1798 N N . LEU B 1 61 ? 1.802 -11.672 -4.266 1 93.38 61 LEU B N 1
ATOM 1799 C CA . LEU B 1 61 ? 2.082 -11.031 -2.986 1 93.38 61 LEU B CA 1
ATOM 1800 C C . LEU B 1 61 ? 0.945 -11.266 -1.998 1 93.38 61 LEU B C 1
ATOM 1802 O O . LEU B 1 61 ? 1.143 -11.18 -0.784 1 93.38 61 LEU B O 1
ATOM 1806 N N . ARG B 1 62 ? -0.173 -11.633 -2.514 1 93.06 62 ARG B N 1
ATOM 1807 C CA . ARG B 1 62 ? -1.342 -11.805 -1.657 1 93.06 62 ARG B CA 1
ATOM 1808 C C . ARG B 1 62 ? -1.441 -13.242 -1.15 1 93.06 62 ARG B C 1
ATOM 1810 O O . ARG B 1 62 ? -2.166 -13.516 -0.191 1 93.06 62 ARG B O 1
ATOM 1817 N N . LYS B 1 63 ? -0.829 -14.125 -1.748 1 95.38 63 LYS B N 1
ATOM 1818 C CA . LYS B 1 63 ? -0.944 -15.539 -1.404 1 95.38 63 LYS B CA 1
ATOM 1819 C C . LYS B 1 63 ? -0.261 -15.836 -0.073 1 95.38 63 LYS B C 1
ATOM 1821 O O . LYS B 1 63 ? 0.746 -15.211 0.268 1 95.38 63 LYS B O 1
ATOM 1826 N N . SER B 1 64 ? -0.851 -16.766 0.67 1 95.44 64 SER B N 1
ATOM 1827 C CA . SER B 1 64 ? -0.256 -17.156 1.946 1 95.44 64 SER B CA 1
ATOM 1828 C C . SER B 1 64 ? 1.091 -17.844 1.744 1 95.44 64 SER B C 1
ATOM 1830 O O . SER B 1 64 ? 1.356 -18.391 0.677 1 95.44 64 SER B O 1
ATOM 1832 N N . LYS B 1 65 ? 1.896 -17.828 2.764 1 96.19 65 LYS B N 1
ATOM 1833 C CA . LYS B 1 65 ? 3.201 -18.484 2.717 1 96.19 65 LYS B CA 1
ATOM 1834 C C . LYS B 1 65 ? 3.057 -19.984 2.484 1 96.19 65 LYS B C 1
ATOM 1836 O O . LYS B 1 65 ? 3.85 -20.578 1.755 1 96.19 65 LYS B O 1
ATOM 1841 N N . GLU B 1 66 ? 2.082 -20.5 3.068 1 96.75 66 GLU B N 1
ATOM 1842 C CA . GLU B 1 66 ? 1.827 -21.938 2.926 1 96.75 66 GLU B CA 1
ATOM 1843 C C . GLU B 1 66 ? 1.533 -22.297 1.473 1 96.75 66 GLU B C 1
ATOM 1845 O O . GLU B 1 66 ? 2.074 -23.281 0.951 1 96.75 66 GLU B O 1
ATOM 1850 N N . LEU B 1 67 ? 0.715 -21.531 0.874 1 96.62 67 LEU B N 1
ATOM 1851 C CA . LEU B 1 67 ? 0.345 -21.781 -0.514 1 96.62 67 LEU B CA 1
ATOM 1852 C C . LEU B 1 67 ? 1.549 -21.625 -1.437 1 96.62 67 LEU B C 1
ATOM 1854 O O . LEU B 1 67 ? 1.754 -22.438 -2.342 1 96.62 67 LEU B O 1
ATOM 1858 N N . LEU B 1 68 ? 2.318 -20.625 -1.22 1 97.81 68 LEU B N 1
ATOM 1859 C CA . LEU B 1 68 ? 3.502 -20.375 -2.033 1 97.81 68 LEU B CA 1
ATOM 1860 C C . LEU B 1 68 ? 4.508 -21.516 -1.896 1 97.81 68 LEU B C 1
ATOM 1862 O O . LEU B 1 68 ? 5.137 -21.922 -2.881 1 97.81 68 LEU B O 1
ATOM 1866 N N . GLN B 1 69 ? 4.629 -22 -0.709 1 98.12 69 GLN B N 1
ATOM 1867 C CA . GLN B 1 69 ? 5.539 -23.125 -0.468 1 98.12 69 GLN B CA 1
ATOM 1868 C C . GLN B 1 69 ? 5.094 -24.375 -1.223 1 98.12 69 GLN B C 1
ATOM 1870 O O . GLN B 1 69 ? 5.914 -25.047 -1.839 1 98.12 69 GLN B O 1
ATOM 1875 N N . ARG B 1 70 ? 3.869 -24.641 -1.147 1 97.25 70 ARG B N 1
ATOM 1876 C CA . ARG B 1 70 ? 3.328 -25.797 -1.843 1 97.25 70 ARG B CA 1
ATOM 1877 C C . ARG B 1 70 ? 3.537 -25.688 -3.35 1 97.25 70 ARG B C 1
ATOM 1879 O O . ARG B 1 70 ? 3.867 -26.672 -4.012 1 97.25 70 ARG B O 1
ATOM 1886 N N . ARG B 1 71 ? 3.332 -24.484 -3.822 1 97.31 71 ARG B N 1
ATOM 1887 C CA . ARG B 1 71 ? 3.508 -24.25 -5.254 1 97.31 71 ARG B CA 1
ATOM 1888 C C . ARG B 1 71 ? 4.973 -24.391 -5.656 1 97.31 71 ARG B C 1
ATOM 1890 O O . ARG B 1 71 ? 5.285 -24.984 -6.691 1 97.31 71 ARG B O 1
ATOM 1897 N N . SER B 1 72 ? 5.789 -23.875 -4.852 1 97.94 72 SER B N 1
ATOM 1898 C CA . SER B 1 72 ? 7.219 -23.984 -5.105 1 97.94 72 SER B CA 1
ATOM 1899 C C . SER B 1 72 ? 7.684 -25.438 -5.094 1 97.94 72 SER B C 1
ATOM 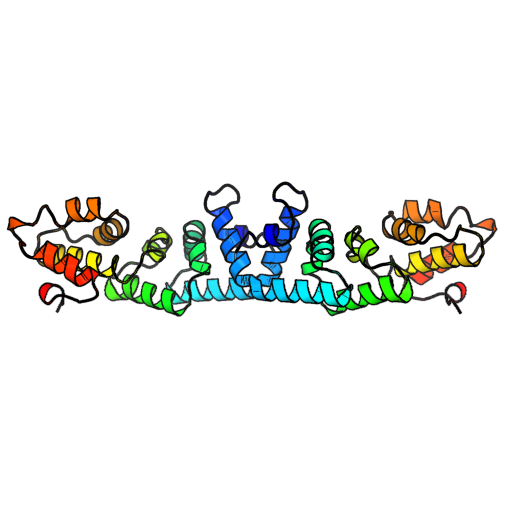1901 O O . SER B 1 72 ? 8.391 -25.875 -6.004 1 97.94 72 SER B O 1
ATOM 1903 N N . ASP B 1 73 ? 7.266 -26.219 -4.148 1 97.69 73 ASP B N 1
ATOM 1904 C CA . ASP B 1 73 ? 7.629 -27.625 -4.051 1 97.69 73 ASP B CA 1
ATOM 1905 C C . ASP B 1 73 ? 7.176 -28.391 -5.285 1 97.69 73 ASP B C 1
ATOM 1907 O O . ASP B 1 73 ? 7.926 -29.219 -5.824 1 97.69 73 ASP B O 1
ATOM 1911 N N . PHE B 1 74 ? 6.043 -28.125 -5.668 1 97.44 74 PHE B N 1
ATOM 1912 C CA . PHE B 1 74 ? 5.496 -28.828 -6.816 1 97.44 74 PHE B CA 1
ATOM 1913 C C . PHE B 1 74 ? 6.234 -28.453 -8.094 1 97.44 74 PHE B C 1
ATOM 1915 O O . PHE B 1 74 ? 6.703 -29.328 -8.828 1 97.44 74 PHE B O 1
ATOM 1922 N N . LEU B 1 75 ? 6.402 -27.203 -8.336 1 97.12 75 LEU B N 1
ATOM 1923 C CA . LEU B 1 75 ? 6.957 -26.719 -9.602 1 97.12 75 LEU B CA 1
ATOM 1924 C C . LEU B 1 75 ? 8.453 -27 -9.688 1 97.12 75 LEU B C 1
ATOM 1926 O O . LEU B 1 75 ? 8.945 -27.406 -10.742 1 97.12 75 LEU B O 1
ATOM 1930 N N . ILE B 1 76 ? 9.109 -26.844 -8.539 1 96.25 76 ILE B N 1
ATOM 1931 C CA . ILE B 1 76 ? 10.562 -26.969 -8.562 1 96.25 76 ILE B CA 1
ATOM 1932 C C . ILE B 1 76 ? 10.969 -28.406 -8.25 1 96.25 76 ILE B C 1
ATOM 1934 O O . ILE B 1 76 ? 11.695 -29.047 -9.023 1 96.25 76 ILE B O 1
ATOM 1938 N N . SER B 1 77 ? 10.453 -28.984 -7.234 1 95 77 SER B N 1
ATOM 1939 C CA . SER B 1 77 ? 10.938 -30.266 -6.758 1 95 77 SER B CA 1
ATOM 1940 C C . SER B 1 77 ? 10.258 -31.422 -7.492 1 95 77 SER B C 1
ATOM 1942 O O . SER B 1 77 ? 10.898 -32.406 -7.824 1 95 77 SER B O 1
ATOM 1944 N N . GLU B 1 78 ? 9.008 -31.281 -7.727 1 93.75 78 GLU B N 1
ATOM 1945 C CA . GLU B 1 78 ? 8.281 -32.375 -8.344 1 93.75 78 GLU B CA 1
ATOM 1946 C C . GLU B 1 78 ? 8.352 -32.312 -9.867 1 93.75 78 GLU B C 1
ATOM 1948 O O . GLU B 1 78 ? 8.742 -33.281 -10.531 1 93.75 78 GLU B O 1
ATOM 1953 N N . VAL B 1 79 ? 7.953 -31.172 -10.383 1 94 79 VAL B N 1
ATOM 1954 C CA . VAL B 1 79 ? 7.953 -31.016 -11.828 1 94 79 VAL B CA 1
ATOM 1955 C C . VAL B 1 79 ? 9.383 -30.828 -12.336 1 94 79 VAL B C 1
ATOM 1957 O O . VAL B 1 79 ? 9.734 -31.281 -13.422 1 94 79 VAL B O 1
ATOM 1960 N N . GLY B 1 80 ? 10.18 -30.078 -11.578 1 93.81 80 GLY B N 1
ATOM 1961 C CA . GLY B 1 80 ? 11.578 -29.906 -11.922 1 93.81 80 GLY B CA 1
ATOM 1962 C C . GLY B 1 80 ? 11.828 -28.656 -12.766 1 93.81 80 GLY B C 1
ATOM 1963 O O . GLY B 1 80 ? 12.789 -28.609 -13.531 1 93.81 80 GLY B O 1
ATOM 1964 N N . LEU B 1 81 ? 11.047 -27.688 -12.656 1 94.62 81 LEU B N 1
ATOM 1965 C CA . LEU B 1 81 ? 11.25 -26.453 -13.406 1 94.62 81 LEU B CA 1
ATOM 1966 C C . LEU B 1 81 ? 12.344 -25.609 -12.773 1 94.62 81 LEU B C 1
ATOM 1968 O O . LEU B 1 81 ? 12.469 -25.562 -11.547 1 94.62 81 LEU B O 1
ATOM 1972 N N . GLU B 1 82 ? 13.031 -24.859 -13.656 1 95.75 82 GLU B N 1
ATOM 1973 C CA . GLU B 1 82 ? 14.062 -23.953 -13.172 1 95.75 82 GLU B CA 1
ATOM 1974 C C . GLU B 1 82 ? 13.445 -22.688 -12.57 1 95.75 82 GLU B C 1
ATOM 1976 O O . GLU B 1 82 ? 12.469 -22.156 -13.094 1 95.75 82 GLU B O 1
ATOM 1981 N N . PRO B 1 83 ? 14.047 -22.203 -11.547 1 96.88 83 PRO B N 1
ATOM 1982 C CA . PRO B 1 83 ? 13.547 -20.984 -10.914 1 96.88 83 PRO B CA 1
ATOM 1983 C C . PRO B 1 83 ? 13.375 -19.828 -11.898 1 96.88 83 PRO B C 1
ATOM 1985 O O . PRO B 1 83 ? 12.359 -19.125 -11.859 1 96.88 83 PRO B O 1
ATOM 1988 N N . SER B 1 84 ? 14.344 -19.641 -12.711 1 96.75 84 SER B N 1
ATOM 1989 C CA . SER B 1 84 ? 14.273 -18.547 -13.688 1 96.75 84 SER B CA 1
ATOM 1990 C C . SER B 1 84 ? 13.102 -18.75 -14.648 1 96.75 84 SER B C 1
ATOM 1992 O O . SER B 1 84 ? 12.461 -17.781 -15.062 1 96.75 84 SER B O 1
ATOM 1994 N N . TYR B 1 85 ? 12.898 -19.969 -15 1 95.69 85 TYR B N 1
ATOM 1995 C CA . TYR B 1 85 ? 11.773 -20.297 -15.875 1 95.69 85 TYR B CA 1
ATOM 1996 C C . TYR B 1 85 ? 10.453 -19.891 -15.234 1 95.69 85 TYR B C 1
ATOM 1998 O O . TYR B 1 85 ? 9.578 -19.344 -15.891 1 95.69 85 TYR B O 1
ATOM 2006 N N . ILE B 1 86 ? 10.32 -20.156 -13.977 1 96.75 86 ILE B N 1
ATOM 2007 C CA . ILE B 1 86 ? 9.109 -19.844 -13.227 1 96.75 86 ILE B CA 1
ATOM 2008 C C . ILE B 1 86 ? 8.969 -18.328 -13.102 1 96.75 86 ILE B C 1
ATOM 2010 O O . ILE B 1 86 ? 7.867 -17.781 -13.219 1 96.75 86 ILE B O 1
ATOM 2014 N N . ALA B 1 87 ? 10.047 -17.625 -12.883 1 96.88 87 ALA B N 1
ATOM 2015 C CA . ALA B 1 87 ? 10.016 -16.172 -12.75 1 96.88 87 ALA B CA 1
ATOM 2016 C C . ALA B 1 87 ? 9.453 -15.523 -14.008 1 96.88 87 ALA B C 1
ATOM 2018 O O . ALA B 1 87 ? 8.641 -14.602 -13.93 1 96.88 87 ALA B O 1
ATOM 2019 N N . GLU B 1 88 ? 9.867 -16 -15.148 1 95.94 88 GLU B N 1
ATOM 2020 C CA . GLU B 1 88 ? 9.461 -15.422 -16.422 1 95.94 88 GLU B CA 1
ATOM 2021 C C . GLU B 1 88 ? 8.023 -15.789 -16.766 1 95.94 88 GLU B C 1
ATOM 2023 O O . GLU B 1 88 ? 7.41 -15.172 -17.641 1 95.94 88 GLU B O 1
ATOM 2028 N N . ARG B 1 89 ? 7.527 -16.75 -16.047 1 95.69 89 ARG B N 1
ATOM 2029 C CA . ARG B 1 89 ? 6.168 -17.234 -16.266 1 95.69 89 ARG B CA 1
ATOM 2030 C C . ARG B 1 89 ? 5.418 -17.359 -14.945 1 95.69 89 ARG B C 1
ATOM 2032 O O . ARG B 1 89 ? 4.773 -18.391 -14.68 1 95.69 89 ARG B O 1
ATOM 2039 N N . SER B 1 90 ? 5.551 -16.297 -14.133 1 95.88 90 SER B N 1
ATOM 2040 C CA . SER B 1 90 ? 5.137 -16.359 -12.734 1 95.88 90 SER B CA 1
ATOM 2041 C C . SER B 1 90 ? 3.621 -16.469 -12.609 1 95.88 90 SER B C 1
ATOM 2043 O O . SER B 1 90 ? 3.104 -16.828 -11.547 1 95.88 90 SER B O 1
ATOM 2045 N N . ILE B 1 91 ? 2.918 -16.281 -13.695 1 93.44 91 ILE B N 1
ATOM 2046 C CA . ILE B 1 91 ? 1.466 -16.406 -13.68 1 93.44 91 ILE B CA 1
ATOM 2047 C C . ILE B 1 91 ? 1.087 -17.844 -13.297 1 93.44 91 ILE B C 1
ATOM 2049 O O . ILE B 1 91 ? -0.002 -18.078 -12.773 1 93.44 91 ILE B O 1
ATOM 2053 N N . ILE B 1 92 ? 1.957 -18.781 -13.531 1 95.06 92 ILE B N 1
ATOM 2054 C CA . ILE B 1 92 ? 1.704 -20.188 -13.25 1 95.06 92 ILE B CA 1
ATOM 2055 C C . ILE B 1 92 ? 1.447 -20.391 -11.758 1 95.06 92 ILE B C 1
ATOM 2057 O O . ILE B 1 92 ? 0.75 -21.312 -11.359 1 95.06 92 ILE B O 1
ATOM 2061 N N . ILE B 1 93 ? 1.953 -19.5 -10.953 1 96.12 93 ILE B N 1
ATOM 2062 C CA . ILE B 1 93 ? 1.82 -19.594 -9.508 1 96.12 93 ILE B CA 1
ATOM 2063 C C . ILE B 1 93 ? 0.366 -19.359 -9.102 1 96.12 93 ILE B C 1
ATOM 2065 O O . ILE B 1 93 ? -0.06 -19.781 -8.023 1 96.12 93 ILE B O 1
ATOM 2069 N N . ASN B 1 94 ? -0.364 -18.812 -10.016 1 93.88 94 ASN B N 1
ATOM 2070 C CA . ASN B 1 94 ? -1.746 -18.469 -9.711 1 93.88 94 ASN B CA 1
ATOM 2071 C C . ASN B 1 94 ? -2.699 -19.609 -10.016 1 93.88 94 ASN B C 1
ATOM 2073 O O . ASN B 1 94 ? -3.855 -19.594 -9.586 1 93.88 94 ASN B O 1
ATOM 2077 N N . TYR B 1 95 ? -2.277 -20.594 -10.688 1 95 95 TYR B N 1
ATOM 2078 C CA . TYR B 1 95 ? -3.156 -21.719 -11.016 1 95 95 TYR B CA 1
ATOM 2079 C C . TYR B 1 95 ? -3.33 -22.641 -9.812 1 95 95 TYR B C 1
ATOM 2081 O O . TYR B 1 95 ? -2.4 -22.828 -9.023 1 95 95 TYR B O 1
ATOM 2089 N N . LYS B 1 96 ? -4.508 -23.203 -9.727 1 93.31 96 LYS B N 1
ATOM 2090 C CA . LYS B 1 96 ? -4.793 -24.141 -8.641 1 93.31 96 LYS B CA 1
ATOM 2091 C C . LYS B 1 96 ? -3.914 -25.391 -8.742 1 93.31 96 LYS B C 1
ATOM 2093 O O . LYS B 1 96 ? -3.754 -25.953 -9.828 1 93.31 96 LYS B O 1
ATOM 2098 N N . LEU B 1 97 ? -3.455 -25.719 -7.629 1 95.06 97 LEU B N 1
ATOM 2099 C CA . LEU B 1 97 ? -2.568 -26.875 -7.602 1 95.06 97 LEU B CA 1
ATOM 2100 C C . LEU B 1 97 ? -3.357 -28.172 -7.762 1 95.06 97 LEU B C 1
ATOM 2102 O O . LEU B 1 97 ? -3.104 -28.938 -8.688 1 95.06 97 LEU B O 1
ATOM 2106 N N . GLU B 1 98 ? -4.395 -28.078 -6.746 1 91 98 GLU B N 1
ATOM 2107 C CA . GLU B 1 98 ? -5.273 -29.25 -6.797 1 91 98 GLU B CA 1
ATOM 2108 C C . GLU B 1 98 ? -6.336 -29.094 -7.879 1 91 98 GLU B C 1
ATOM 2110 O O . GLU B 1 98 ? -6.844 -27.984 -8.102 1 91 98 GLU B O 1
ATOM 2115 N N . GLY B 1 99 ? -6.477 -29.938 -8.75 1 92.75 99 GLY B N 1
ATOM 2116 C CA . GLY B 1 99 ? -7.57 -29.938 -9.703 1 92.75 99 GLY B CA 1
ATOM 2117 C C . GLY B 1 99 ? -7.16 -29.469 -11.086 1 92.75 99 GLY B C 1
ATOM 2118 O O . GLY B 1 99 ? -7.914 -29.625 -12.047 1 92.75 99 GLY B O 1
ATOM 2119 N N . ARG B 1 100 ? -5.988 -28.766 -11.039 1 95.25 100 ARG B N 1
ATOM 2120 C CA . ARG B 1 100 ? -5.574 -28.312 -12.367 1 95.25 100 ARG B CA 1
ATOM 2121 C C . ARG B 1 100 ? -4.125 -28.672 -12.648 1 95.25 100 ARG B C 1
ATOM 2123 O O . ARG B 1 100 ? -3.848 -29.516 -13.508 1 95.25 100 ARG B O 1
ATOM 2130 N N . MET B 1 101 ? -3.195 -28.172 -11.922 1 97.06 101 MET B N 1
ATOM 2131 C CA . MET B 1 101 ? -1.79 -28.344 -12.281 1 97.06 101 MET B CA 1
ATOM 2132 C C . MET B 1 101 ? -1.353 -29.797 -12.086 1 97.06 101 MET B C 1
ATOM 2134 O O . MET B 1 101 ? -0.719 -30.375 -12.969 1 97.06 101 MET B O 1
ATOM 2138 N N . LYS B 1 102 ? -1.76 -30.359 -11.008 1 96.44 102 LYS B N 1
ATOM 2139 C CA . LYS B 1 102 ? -1.31 -31.719 -10.727 1 96.44 102 LYS B CA 1
ATOM 2140 C C . LYS B 1 102 ? -1.898 -32.719 -11.727 1 96.44 102 LYS B C 1
ATOM 2142 O O . LYS B 1 102 ? -1.166 -33.5 -12.336 1 96.44 102 LYS B O 1
ATOM 2147 N N . PRO B 1 103 ? -3.199 -32.688 -11.867 1 97.25 103 PRO B N 1
ATOM 2148 C CA . PRO B 1 103 ? -3.754 -33.594 -12.852 1 97.25 103 PRO B CA 1
ATOM 2149 C C . PRO B 1 103 ? -3.117 -33.469 -14.234 1 97.25 103 PRO B C 1
ATOM 2151 O O . PRO B 1 103 ? -2.836 -34.469 -14.898 1 97.25 103 PRO B O 1
ATOM 2154 N N . ARG B 1 104 ? -2.861 -32.25 -14.617 1 97.81 104 ARG B N 1
ATOM 2155 C CA . ARG B 1 104 ? -2.293 -32 -15.938 1 97.81 104 ARG B CA 1
ATOM 2156 C C . ARG B 1 104 ? -0.827 -32.438 -15.992 1 97.81 104 ARG B C 1
ATOM 2158 O O . ARG B 1 104 ? -0.345 -32.906 -17.016 1 97.81 104 ARG B O 1
ATOM 2165 N N . TYR B 1 105 ? -0.206 -32.25 -14.938 1 97 105 TYR B N 1
ATOM 2166 C CA . TYR B 1 105 ? 1.159 -32.75 -14.812 1 97 105 TYR B CA 1
ATOM 2167 C C . TYR B 1 105 ? 1.209 -34.25 -14.984 1 97 105 TYR B C 1
ATOM 2169 O O . TYR B 1 105 ? 2.053 -34.781 -15.719 1 97 105 TYR B O 1
ATOM 2177 N N . TYR B 1 106 ? 0.284 -34.969 -14.328 1 96.5 106 TYR B N 1
ATOM 21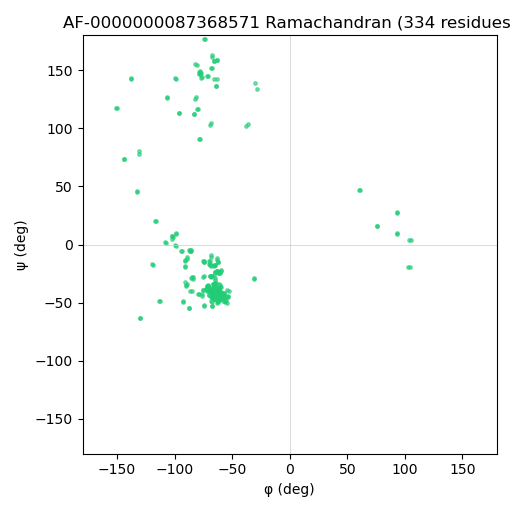78 C CA . TYR B 1 106 ? 0.25 -36.406 -14.391 1 96.5 106 TYR B CA 1
ATOM 2179 C C . TYR B 1 106 ? 0.029 -36.875 -15.82 1 96.5 106 TYR B C 1
ATOM 2181 O O . TYR B 1 106 ? 0.668 -37.844 -16.266 1 96.5 106 TYR B O 1
ATOM 2189 N N . VAL B 1 107 ? -0.825 -36.25 -16.453 1 97 107 VAL B N 1
ATOM 2190 C CA . VAL B 1 107 ? -1.136 -36.625 -17.828 1 97 107 VAL B CA 1
ATOM 2191 C C . VAL B 1 107 ? 0.096 -36.438 -18.703 1 97 107 VAL B C 1
ATOM 2193 O O . VAL B 1 107 ? 0.493 -37.344 -19.438 1 97 107 VAL B O 1
ATOM 2196 N N . VAL B 1 108 ? 0.679 -35.281 -18.609 1 96.88 108 VAL B N 1
ATOM 2197 C CA . VAL B 1 108 ? 1.823 -34.969 -19.453 1 96.88 108 VAL B CA 1
ATOM 2198 C C . VAL B 1 108 ? 2.984 -35.906 -19.125 1 96.88 108 VAL B C 1
ATOM 2200 O O . VAL B 1 108 ? 3.645 -36.438 -20.031 1 96.88 108 VAL B O 1
ATOM 2203 N N . LYS B 1 109 ? 3.201 -36.094 -17.875 1 95.56 109 LYS B N 1
ATOM 2204 C CA . LYS B 1 109 ? 4.27 -37 -17.469 1 95.56 109 LYS B CA 1
ATOM 2205 C C . LYS B 1 109 ? 4.023 -38.406 -18 1 95.56 109 LYS B C 1
ATOM 2207 O O . LYS B 1 109 ? 4.949 -39.062 -18.484 1 95.56 109 LYS B O 1
ATOM 2212 N N . PHE B 1 110 ? 2.816 -38.906 -17.875 1 95.88 110 PHE B N 1
ATOM 2213 C CA . PHE B 1 110 ? 2.439 -40.219 -18.375 1 95.88 110 PHE B CA 1
ATOM 2214 C C . PHE B 1 110 ? 2.727 -40.312 -19.875 1 95.88 110 PHE B C 1
ATOM 2216 O O . PHE B 1 110 ? 3.303 -41.312 -20.328 1 95.88 110 PHE B O 1
ATOM 2223 N N . LEU B 1 111 ? 2.289 -39.312 -20.547 1 96.12 111 LEU B N 1
ATOM 2224 C CA . LEU B 1 111 ? 2.48 -39.344 -22 1 96.12 111 LEU B CA 1
ATOM 2225 C C . LEU B 1 111 ? 3.963 -39.344 -22.344 1 96.12 111 LEU B C 1
ATOM 2227 O O . LEU B 1 111 ? 4.383 -40.062 -23.266 1 96.12 111 LEU B O 1
ATOM 2231 N N . MET B 1 112 ? 4.711 -38.594 -21.672 1 94.38 112 MET B N 1
ATOM 2232 C CA . MET B 1 112 ? 6.148 -38.531 -21.938 1 94.38 112 MET B CA 1
ATOM 2233 C C . MET B 1 112 ? 6.832 -39.844 -21.562 1 94.38 112 MET B C 1
ATOM 2235 O O . MET B 1 112 ? 7.641 -40.344 -22.328 1 94.38 112 MET B O 1
ATOM 2239 N N . GLU B 1 113 ? 6.547 -40.406 -20.438 1 92.75 113 GLU B N 1
ATOM 2240 C CA . GLU B 1 113 ? 7.172 -41.625 -19.953 1 92.75 113 GLU B CA 1
ATOM 2241 C C . GLU B 1 113 ? 6.812 -42.844 -20.844 1 92.75 113 GLU B C 1
ATOM 2243 O O . GLU B 1 113 ? 7.578 -43.781 -20.938 1 92.75 113 GLU B O 1
ATOM 2248 N N . ASN B 1 114 ? 5.652 -42.812 -21.531 1 93.12 114 ASN B N 1
ATOM 2249 C CA . ASN B 1 114 ? 5.211 -43.906 -22.375 1 93.12 114 ASN B CA 1
ATOM 2250 C C . ASN B 1 114 ? 5.52 -43.656 -23.844 1 93.12 114 ASN B C 1
ATOM 2252 O O . ASN B 1 114 ? 5.023 -44.375 -24.734 1 93.12 114 ASN B O 1
ATOM 2256 N N . GLY B 1 115 ? 6.293 -42.625 -24.109 1 92.75 115 GLY B N 1
ATOM 2257 C CA . GLY B 1 115 ? 6.785 -42.344 -25.438 1 92.75 115 GLY B CA 1
ATOM 2258 C C . GLY B 1 115 ? 5.723 -41.75 -26.359 1 92.75 115 GLY B C 1
ATOM 2259 O O . GLY B 1 115 ? 5.895 -41.719 -27.578 1 92.75 115 GLY B O 1
ATOM 2260 N N . LEU B 1 116 ? 4.645 -41.281 -25.734 1 94.25 116 LEU B N 1
ATOM 2261 C CA . LEU B 1 116 ? 3.543 -40.75 -26.531 1 94.25 116 LEU B CA 1
ATOM 2262 C C . LEU B 1 116 ? 3.717 -39.25 -26.75 1 94.25 116 LEU B C 1
ATOM 2264 O O . LEU B 1 116 ? 3.033 -38.656 -27.594 1 94.25 116 LEU B O 1
ATOM 2268 N N . LEU B 1 117 ? 4.605 -38.594 -26.016 1 93.12 117 LEU B N 1
ATOM 2269 C CA . LEU B 1 117 ? 4.984 -37.188 -26.125 1 93.12 117 LEU B CA 1
ATOM 2270 C C . LEU B 1 117 ? 6.496 -37.031 -25.984 1 93.12 117 LEU B C 1
ATOM 2272 O O . LEU B 1 117 ? 7.133 -37.719 -25.203 1 93.12 117 LEU B O 1
ATOM 2276 N N . LYS B 1 118 ? 7.027 -36.062 -26.781 1 92.06 118 LYS B N 1
ATOM 2277 C CA . LYS B 1 118 ? 8.453 -35.812 -26.641 1 92.06 118 LYS B CA 1
ATOM 2278 C C . LYS B 1 118 ? 8.789 -35.25 -25.266 1 92.06 118 LYS B C 1
ATOM 2280 O O . LYS B 1 118 ? 8.023 -34.469 -24.703 1 92.06 118 LYS B O 1
ATOM 2285 N N . CYS B 1 119 ? 9.922 -35.719 -24.797 1 85.62 119 CYS B N 1
ATOM 2286 C CA . CYS B 1 119 ? 10.359 -35.188 -23.5 1 85.62 119 CYS B CA 1
ATOM 2287 C C . CYS B 1 119 ? 10.75 -33.719 -23.609 1 85.62 119 CYS B C 1
ATOM 2289 O O . CYS B 1 119 ? 11.82 -33.406 -24.125 1 85.62 119 CYS B O 1
ATOM 2291 N N . ASN B 1 120 ? 9.914 -32.906 -23.141 1 87.38 120 ASN B N 1
ATOM 2292 C CA . ASN B 1 120 ? 10.102 -31.438 -23.156 1 87.38 120 ASN B CA 1
ATOM 2293 C C . ASN B 1 120 ? 9.383 -30.781 -21.984 1 87.38 120 ASN B C 1
ATOM 2295 O O . ASN B 1 120 ? 8.148 -30.797 -21.906 1 87.38 120 ASN B O 1
ATOM 2299 N N . PRO B 1 121 ? 10.211 -30.188 -21.188 1 83.19 121 PRO B N 1
ATOM 2300 C CA . PRO B 1 121 ? 9.602 -29.547 -20.016 1 83.19 121 PRO B CA 1
ATOM 2301 C C . PRO B 1 121 ? 8.648 -28.422 -20.406 1 83.19 121 PRO B C 1
ATOM 2303 O O . PRO B 1 121 ? 7.773 -28.062 -19.609 1 83.19 121 PRO B O 1
ATOM 2306 N N . GLY B 1 122 ? 8.789 -27.922 -21.453 1 88.31 122 GLY B N 1
ATOM 2307 C CA . GLY B 1 122 ? 7.91 -26.859 -21.938 1 88.31 122 GLY B CA 1
ATOM 2308 C C . GLY B 1 122 ? 6.457 -27.297 -22.016 1 88.31 122 GLY B C 1
ATOM 2309 O O . GLY B 1 122 ? 5.551 -26.469 -21.938 1 88.31 122 GLY B O 1
ATOM 2310 N N . TYR B 1 123 ? 6.266 -28.594 -22.109 1 92.81 123 TYR B N 1
ATOM 2311 C CA . TYR B 1 123 ? 4.902 -29.109 -22.203 1 92.81 123 TYR B CA 1
ATOM 2312 C C . TYR B 1 123 ? 4.145 -28.906 -20.906 1 92.81 123 TYR B C 1
ATOM 2314 O O . TYR B 1 123 ? 2.924 -28.734 -20.906 1 92.81 123 TYR B O 1
ATOM 2322 N N . TYR B 1 124 ? 4.922 -28.875 -19.828 1 94.38 124 TYR B N 1
ATOM 2323 C CA . TYR B 1 124 ? 4.254 -28.656 -18.547 1 94.38 124 TYR B CA 1
ATOM 2324 C C . TYR B 1 124 ? 3.631 -27.266 -18.5 1 94.38 124 TYR B C 1
ATOM 2326 O O . TYR B 1 124 ? 2.457 -27.125 -18.156 1 94.38 124 TYR B O 1
ATOM 2334 N N . TYR B 1 125 ? 4.375 -26.359 -18.875 1 92.19 125 TYR B N 1
ATOM 2335 C CA . TYR B 1 125 ? 3.846 -25 -18.859 1 92.19 125 TYR B CA 1
ATOM 2336 C C . TYR B 1 125 ? 2.643 -24.875 -19.797 1 92.19 125 TYR B C 1
ATOM 2338 O O . TYR B 1 125 ? 1.639 -24.25 -19.438 1 92.19 125 TYR B O 1
ATOM 2346 N N . THR B 1 126 ? 2.814 -25.391 -20.984 1 93.5 126 THR B N 1
ATOM 2347 C CA . THR B 1 126 ? 1.712 -25.359 -21.938 1 93.5 126 THR B CA 1
ATOM 2348 C C . THR B 1 126 ? 0.465 -26 -21.344 1 93.5 126 THR B C 1
ATOM 2350 O O . THR B 1 126 ? -0.636 -25.453 -21.453 1 93.5 126 THR B O 1
ATOM 2353 N N . ALA B 1 127 ? 0.654 -27.109 -20.734 1 96.69 127 ALA B N 1
ATOM 2354 C CA . ALA B 1 127 ? -0.459 -27.844 -20.141 1 96.69 127 ALA B CA 1
ATOM 2355 C C . ALA B 1 127 ? -1.12 -27.016 -19.031 1 96.69 127 ALA B C 1
ATOM 2357 O O . ALA B 1 127 ? -2.348 -26.984 -18.922 1 96.69 127 ALA B O 1
ATOM 2358 N N . PHE B 1 128 ? -0.329 -26.328 -18.266 1 96.62 128 PHE B N 1
ATOM 2359 C CA . PHE B 1 128 ? -0.852 -25.562 -17.141 1 96.62 128 PHE B CA 1
ATOM 2360 C C . PHE B 1 128 ? -1.633 -24.344 -17.609 1 96.62 128 PHE B C 1
ATOM 2362 O O . PHE B 1 128 ? -2.635 -23.969 -17 1 96.62 128 PHE B O 1
ATOM 2369 N N . LYS B 1 129 ? -1.202 -23.781 -18.656 1 95 129 LYS B N 1
ATOM 2370 C CA . LYS B 1 129 ? -1.68 -22.453 -19.078 1 95 129 LYS B CA 1
ATOM 2371 C C . LYS B 1 129 ? -2.955 -22.578 -19.906 1 95 129 LYS B C 1
ATOM 2373 O O . LYS B 1 129 ? -3.816 -21.688 -19.844 1 95 129 LYS B O 1
ATOM 2378 N N . VAL B 1 130 ? -3.148 -23.625 -20.594 1 95.88 130 VAL B N 1
ATOM 2379 C CA . VAL B 1 130 ? -4.238 -23.703 -21.547 1 95.88 130 VAL B CA 1
ATOM 2380 C C . VAL B 1 130 ? -5.543 -24.031 -20.828 1 95.88 130 VAL B C 1
ATOM 2382 O O . VAL B 1 130 ? -5.535 -24.594 -19.734 1 95.88 130 VAL B O 1
ATOM 2385 N N . ARG B 1 131 ? -6.656 -23.641 -21.422 1 94.38 131 ARG B N 1
ATOM 2386 C CA . ARG B 1 131 ? -7.992 -23.938 -20.922 1 94.38 131 ARG B CA 1
ATOM 2387 C C . ARG B 1 131 ? -8.305 -25.422 -21.016 1 94.38 131 ARG B C 1
ATOM 2389 O O . ARG B 1 131 ? -7.672 -26.141 -21.797 1 94.38 131 ARG B O 1
ATOM 2396 N N . GLU B 1 132 ? -9.188 -25.828 -20.359 1 96.5 132 GLU B N 1
ATOM 2397 C CA . GLU B 1 132 ? -9.57 -27.234 -20.234 1 96.5 132 GLU B CA 1
ATOM 2398 C C . GLU B 1 132 ? -9.82 -27.859 -21.594 1 96.5 132 GLU B C 1
ATOM 2400 O O . GLU B 1 132 ? -9.305 -28.938 -21.906 1 96.5 132 GLU B O 1
ATOM 2405 N N . LYS B 1 133 ? -10.609 -27.234 -22.391 1 96.94 133 LYS B N 1
ATOM 2406 C CA . LYS B 1 133 ? -10.945 -27.781 -23.703 1 96.94 133 LYS B CA 1
ATOM 2407 C C . LYS B 1 133 ? -9.695 -28 -24.547 1 96.94 133 LYS B C 1
ATOM 2409 O O . LYS B 1 133 ? -9.547 -29.047 -25.172 1 96.94 133 LYS B O 1
ATOM 2414 N N . VAL B 1 134 ? -8.852 -27.047 -24.547 1 97.44 134 VAL B N 1
ATOM 2415 C CA . VAL B 1 134 ? -7.629 -27.125 -25.328 1 97.44 134 VAL B CA 1
ATOM 2416 C C . VAL B 1 134 ? -6.711 -28.203 -24.75 1 97.44 134 VAL B C 1
ATOM 2418 O O . VAL B 1 134 ? -6.07 -28.938 -25.5 1 97.44 134 VAL B O 1
ATOM 2421 N N . PHE B 1 135 ? -6.656 -28.234 -23.469 1 97.88 135 PHE B N 1
ATOM 2422 C CA . PHE B 1 135 ? -5.828 -29.25 -22.844 1 97.88 135 PHE B CA 1
ATOM 2423 C C . PHE B 1 135 ? -6.254 -30.656 -23.266 1 97.88 135 PHE B C 1
ATOM 2425 O O . PHE B 1 135 ? -5.418 -31.469 -23.656 1 97.88 135 PHE B O 1
ATOM 2432 N N . VAL B 1 136 ? -7.547 -30.875 -23.219 1 97.56 136 VAL B N 1
ATOM 2433 C CA . VAL B 1 136 ? -8.086 -32.188 -23.547 1 97.56 136 VAL B CA 1
ATOM 2434 C C . VAL B 1 136 ? -7.824 -32.5 -25.016 1 97.56 136 VAL B C 1
ATOM 2436 O O . VAL B 1 136 ? -7.402 -33.594 -25.359 1 97.56 136 VAL B O 1
ATOM 2439 N N . GLU B 1 137 ? -8.008 -31.562 -25.812 1 97.31 137 GLU B N 1
ATOM 2440 C CA . GLU B 1 137 ? -7.824 -31.734 -27.266 1 97.31 137 GLU B CA 1
ATOM 2441 C C . GLU B 1 137 ? -6.359 -32 -27.594 1 97.31 137 GLU B C 1
ATOM 2443 O O . GLU B 1 137 ? -6.066 -32.781 -28.516 1 97.31 137 GLU B O 1
ATOM 2448 N N . LYS B 1 138 ? -5.488 -31.406 -26.844 1 96 138 LYS B N 1
ATOM 2449 C CA . LYS B 1 138 ? -4.07 -31.469 -27.172 1 96 138 LYS B CA 1
ATOM 2450 C C . LYS B 1 138 ? -3.4 -32.688 -26.516 1 96 138 LYS B C 1
ATOM 2452 O O . LYS B 1 138 ? -2.508 -33.281 -27.109 1 96 138 LYS B O 1
ATOM 2457 N N . PHE B 1 139 ? -3.85 -33.062 -25.328 1 97.19 139 PHE B N 1
ATOM 2458 C CA . PHE B 1 139 ? -3.027 -33.969 -24.562 1 97.19 139 PHE B CA 1
ATOM 2459 C C . PHE B 1 139 ? -3.785 -35.281 -24.297 1 97.19 139 PHE B C 1
ATOM 2461 O O . PHE B 1 139 ? -3.176 -36.312 -24 1 97.19 139 PHE B O 1
ATOM 2468 N N . ILE B 1 140 ? -5.074 -35.25 -24.453 1 97.19 140 ILE B N 1
ATOM 2469 C CA . ILE B 1 140 ? -5.82 -36.438 -24.094 1 97.19 140 ILE B CA 1
ATOM 2470 C C . ILE B 1 140 ? -6.43 -37.062 -25.344 1 97.19 140 ILE B C 1
ATOM 2472 O O . ILE B 1 140 ? -6.199 -38.25 -25.625 1 97.19 140 ILE B O 1
ATOM 2476 N N . SER B 1 141 ? -7.066 -36.344 -26.156 1 97.19 141 SER B N 1
ATOM 2477 C CA . SER B 1 141 ? -7.852 -36.844 -27.281 1 97.19 141 SER B CA 1
ATOM 2478 C C . SER B 1 141 ? -6.98 -37.594 -28.281 1 97.19 141 SER B C 1
ATOM 2480 O O . SER B 1 141 ? -7.383 -38.625 -28.812 1 97.19 141 SER B O 1
ATOM 2482 N N . PRO B 1 142 ? -5.832 -37.062 -28.578 1 96.56 142 PRO B N 1
ATOM 2483 C CA . PRO B 1 142 ? -5 -37.75 -29.578 1 96.56 142 PRO B CA 1
ATOM 2484 C C . PRO B 1 142 ? -4.562 -39.156 -29.109 1 96.56 142 PRO B C 1
ATOM 2486 O O . PRO B 1 142 ? -4.137 -39.969 -29.938 1 96.56 142 PRO B O 1
ATOM 2489 N N . HIS B 1 143 ? -4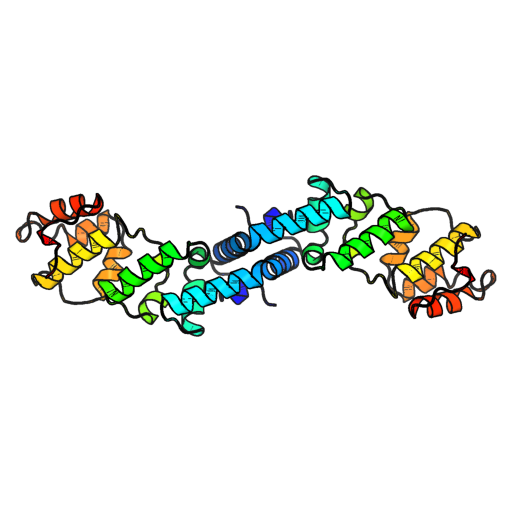.758 -39.406 -27.828 1 96.19 143 HIS B N 1
ATOM 2490 C CA . HIS B 1 143 ? -4.184 -40.656 -27.297 1 96.19 143 HIS B CA 1
ATOM 2491 C C . HIS B 1 143 ? -5.277 -41.594 -26.828 1 96.19 143 HIS B C 1
ATOM 2493 O O . HIS B 1 143 ? -4.996 -42.562 -26.109 1 96.19 143 HIS B O 1
ATOM 2499 N N . THR B 1 144 ? -6.395 -41.406 -27.266 1 93.25 144 THR B N 1
ATOM 2500 C CA . THR B 1 144 ? -7.543 -42.156 -26.797 1 93.25 144 THR B CA 1
ATOM 2501 C C . THR B 1 144 ? -7.387 -43.625 -27.188 1 93.25 144 THR B C 1
ATOM 2503 O O . THR B 1 144 ? -7.793 -44.531 -26.438 1 93.25 144 THR B O 1
ATOM 2506 N N . GLU B 1 145 ? -6.812 -43.906 -28.312 1 93.75 145 GLU B N 1
ATOM 2507 C CA . GLU B 1 145 ? -6.668 -45.281 -28.797 1 93.75 145 GLU B CA 1
ATOM 2508 C C . GLU B 1 145 ? -5.551 -46 -28.047 1 93.75 145 GLU B C 1
ATOM 2510 O O . GLU B 1 145 ? -5.711 -47.156 -27.656 1 93.75 145 GLU B O 1
ATOM 2515 N N . VAL B 1 146 ? -4.484 -45.344 -27.875 1 93.88 146 VAL B N 1
ATOM 2516 C CA . VAL B 1 146 ? -3.301 -45.969 -27.297 1 93.88 146 VAL B CA 1
ATOM 2517 C C . VAL B 1 146 ? -3.396 -45.938 -25.781 1 93.88 146 VAL B C 1
ATOM 2519 O O . VAL B 1 146 ? -2.836 -46.812 -25.094 1 93.88 146 VAL B O 1
ATOM 2522 N N . ALA B 1 147 ? -4.062 -45 -25.234 1 93.56 147 ALA B N 1
ATOM 2523 C CA . ALA B 1 147 ? -4.289 -44.875 -23.797 1 93.56 147 ALA B CA 1
ATOM 2524 C C . ALA B 1 147 ? -5.766 -44.625 -23.5 1 93.56 147 ALA B C 1
ATOM 2526 O O . ALA B 1 147 ? -6.152 -43.531 -23.125 1 93.56 147 ALA B O 1
ATOM 2527 N N . PRO B 1 148 ? -6.496 -45.656 -23.562 1 93.62 148 PRO B N 1
ATOM 2528 C CA . PRO B 1 148 ? -7.953 -45.5 -23.5 1 93.62 148 PRO B CA 1
ATOM 2529 C C . PRO B 1 148 ? -8.438 -45.031 -22.125 1 93.62 148 PRO B C 1
ATOM 2531 O O . PRO B 1 148 ? -9.523 -44.469 -22 1 93.62 148 PRO B O 1
ATOM 2534 N N . HIS B 1 149 ? -7.684 -45.156 -21.109 1 94.62 149 HIS B N 1
ATOM 2535 C CA . HIS B 1 149 ? -8.125 -44.812 -19.766 1 94.62 149 HIS B CA 1
ATOM 2536 C C . HIS B 1 149 ? -7.582 -43.469 -19.328 1 94.62 149 HIS B C 1
ATOM 2538 O O . HIS B 1 149 ? -7.812 -43.031 -18.203 1 94.62 149 HIS B O 1
ATOM 2544 N N . LEU B 1 150 ? -6.957 -42.844 -20.234 1 96.12 150 LEU B N 1
ATOM 2545 C CA . LEU B 1 150 ? -6.289 -41.594 -19.891 1 96.12 150 LEU B CA 1
ATOM 2546 C C . LEU B 1 150 ? -7.301 -40.531 -19.453 1 96.12 150 LEU B C 1
ATOM 2548 O O . LEU B 1 150 ? -7.07 -39.812 -18.484 1 96.12 150 LEU B O 1
ATOM 2552 N N . ALA B 1 151 ? -8.398 -40.406 -20.141 1 96.44 151 ALA B N 1
ATOM 2553 C CA . ALA B 1 151 ? -9.438 -39.438 -19.828 1 96.44 151 ALA B CA 1
ATOM 2554 C C . ALA B 1 151 ? -10.055 -39.688 -18.453 1 96.44 151 ALA B C 1
ATOM 2556 O O . ALA B 1 151 ? -10.336 -38.75 -17.688 1 96.44 151 ALA B O 1
ATOM 2557 N N . GLU B 1 152 ? -10.289 -40.906 -18.203 1 95.88 152 GLU B N 1
ATOM 2558 C CA . GLU B 1 152 ? -10.844 -41.312 -16.906 1 95.88 152 GLU B CA 1
ATOM 2559 C C . GLU B 1 152 ? -9.859 -41.031 -15.781 1 95.88 152 GLU B C 1
ATOM 2561 O O . GLU B 1 152 ? -10.258 -40.594 -14.703 1 95.88 152 GLU B O 1
ATOM 2566 N N . ASP B 1 153 ? -8.633 -41.375 -16.031 1 96.31 153 ASP B N 1
ATOM 2567 C CA . ASP B 1 153 ? -7.594 -41.125 -15.039 1 96.31 153 ASP B CA 1
ATOM 2568 C C . ASP B 1 153 ? -7.477 -39.625 -14.758 1 96.31 153 ASP B C 1
ATOM 2570 O O . ASP B 1 153 ? -7.285 -39.219 -13.617 1 96.31 153 ASP B O 1
ATOM 2574 N N . TYR B 1 154 ? -7.551 -38.844 -15.828 1 97.44 154 TYR B N 1
ATOM 2575 C CA . TYR B 1 154 ? -7.496 -37.375 -15.688 1 97.44 154 TYR B CA 1
ATOM 2576 C C . TYR B 1 154 ? -8.656 -36.875 -14.844 1 97.44 154 TYR B C 1
ATOM 2578 O O . TYR B 1 154 ? -8.469 -36.062 -13.938 1 97.44 154 TYR B O 1
ATOM 2586 N N . ALA B 1 155 ? -9.859 -37.281 -15.078 1 96.12 155 ALA B N 1
ATOM 2587 C CA . ALA B 1 155 ? -11.039 -36.906 -14.312 1 96.12 155 ALA B CA 1
ATOM 2588 C C . ALA B 1 155 ? -10.891 -37.281 -12.836 1 96.12 155 ALA B C 1
ATOM 2590 O O . ALA B 1 155 ? -11.281 -36.5 -11.961 1 96.12 155 ALA B O 1
ATOM 2591 N N . THR B 1 156 ? -10.375 -38.469 -12.617 1 95.44 156 THR B N 1
ATOM 2592 C CA . THR B 1 156 ? -10.148 -38.938 -11.25 1 95.44 156 THR B CA 1
ATOM 2593 C C . THR B 1 156 ? -9.125 -38.031 -10.547 1 95.44 156 THR B C 1
ATOM 2595 O O . THR B 1 156 ? -9.297 -37.688 -9.375 1 95.44 156 THR B O 1
ATOM 2598 N N . ALA B 1 157 ? -8.086 -37.75 -11.242 1 95.31 157 ALA B N 1
ATOM 2599 C CA . ALA B 1 157 ? -7.059 -36.875 -10.68 1 95.31 157 ALA B CA 1
ATOM 2600 C C . ALA B 1 157 ? -7.629 -35.5 -10.336 1 95.31 157 ALA B C 1
ATOM 2602 O O . ALA B 1 157 ? -7.227 -34.875 -9.352 1 95.31 157 ALA B O 1
ATOM 2603 N N . CYS B 1 158 ? -8.523 -35.031 -11.148 1 95.19 158 CYS B N 1
ATOM 2604 C CA . CYS B 1 158 ? -9.141 -33.719 -10.93 1 95.19 158 CYS B CA 1
ATOM 2605 C C . CYS B 1 158 ? -9.969 -33.719 -9.648 1 95.19 158 CYS B C 1
ATOM 2607 O O . CYS B 1 158 ? -10.211 -32.688 -9.062 1 95.19 158 CYS B O 1
ATOM 2609 N N . GLU B 1 159 ? -10.375 -34.844 -9.25 1 94.06 159 GLU B N 1
ATOM 2610 C CA . GLU B 1 159 ? -11.148 -34.969 -8.016 1 94.06 159 GLU B CA 1
ATOM 2611 C C . GLU B 1 159 ? -10.234 -35.125 -6.805 1 94.06 159 GLU B C 1
ATOM 2613 O O . GLU B 1 159 ? -10.711 -35.25 -5.672 1 94.06 159 GLU B O 1
ATOM 2618 N N . GLY B 1 160 ? -9.039 -35.219 -7.043 1 91.06 160 GLY B N 1
ATOM 2619 C CA . GLY B 1 160 ? -8.102 -35.219 -5.934 1 91.06 160 GLY B CA 1
ATOM 2620 C C . GLY B 1 160 ? -7.543 -36.594 -5.652 1 91.06 160 GLY B C 1
ATOM 2621 O O . GLY B 1 160 ? -6.797 -36.781 -4.684 1 91.06 160 GLY B O 1
ATOM 2622 N N . VAL B 1 161 ? -7.895 -37.531 -6.445 1 90.62 161 VAL B N 1
ATOM 2623 C CA . VAL B 1 161 ? -7.418 -38.875 -6.277 1 90.62 161 VAL B CA 1
ATOM 2624 C C . VAL B 1 161 ? -6.375 -39.219 -7.348 1 90.62 161 VAL B C 1
ATOM 2626 O O . VAL B 1 161 ? -6.586 -38.938 -8.531 1 90.62 161 VAL B O 1
ATOM 2629 N N . VAL B 1 162 ? -5.23 -39.656 -6.875 1 91.25 162 VAL B N 1
ATOM 2630 C CA . VAL B 1 162 ? -4.188 -40 -7.832 1 91.25 162 VAL B CA 1
ATOM 2631 C C . VAL B 1 162 ? -4.41 -41.438 -8.359 1 91.25 162 VAL B C 1
ATOM 2633 O O . VAL B 1 162 ? -4.23 -42.406 -7.625 1 91.25 162 VAL B O 1
ATOM 2636 N N . PRO B 1 163 ? -4.73 -41.5 -9.602 1 90.25 163 PRO B N 1
ATOM 2637 C CA . PRO B 1 163 ? -4.922 -42.844 -10.172 1 90.25 163 PRO B CA 1
ATOM 2638 C C . PRO B 1 163 ? -3.652 -43.688 -10.148 1 90.25 163 PRO B C 1
ATOM 2640 O O . PRO B 1 163 ? -2.545 -43.125 -10.141 1 90.25 163 PRO B O 1
ATOM 2643 N N . ALA B 1 164 ? -3.83 -45 -10.227 1 87.5 164 ALA B N 1
ATOM 2644 C CA . ALA B 1 164 ? -2.717 -45.938 -10.164 1 87.5 164 ALA B CA 1
ATOM 2645 C C . ALA B 1 164 ? -1.731 -45.688 -11.305 1 87.5 164 ALA B C 1
ATOM 2647 O O . ALA B 1 164 ? -0.518 -45.812 -11.125 1 87.5 164 ALA B O 1
ATOM 2648 N N . ARG B 1 165 ? -2.172 -45.312 -12.445 1 88.5 165 ARG B N 1
ATOM 2649 C CA . ARG B 1 165 ? -1.338 -45.125 -13.633 1 88.5 165 ARG B CA 1
ATOM 2650 C C . ARG B 1 165 ? -0.51 -43.875 -13.539 1 88.5 165 ARG B C 1
ATOM 2652 O O . ARG B 1 165 ? 0.45 -43.688 -14.289 1 88.5 165 ARG B O 1
ATOM 2659 N N . PHE B 1 166 ? -0.893 -43.031 -12.602 1 89.19 166 PHE B N 1
ATOM 2660 C CA . PHE B 1 166 ? -0.162 -41.781 -12.43 1 89.19 166 PHE B CA 1
ATOM 2661 C C . PHE B 1 166 ? 0.836 -41.875 -11.289 1 89.19 166 PHE B C 1
ATOM 2663 O O . PHE B 1 166 ? 1.476 -40.906 -10.922 1 89.19 166 PHE B O 1
ATOM 2670 N N . ARG B 1 167 ? 0.923 -42.969 -10.617 1 82.5 167 ARG B N 1
ATOM 2671 C CA . ARG B 1 167 ? 1.943 -43.188 -9.594 1 82.5 167 ARG B CA 1
ATOM 2672 C C . ARG B 1 167 ? 3.287 -43.531 -10.227 1 82.5 167 ARG B C 1
ATOM 2674 O O . ARG B 1 167 ? 3.518 -44.656 -10.617 1 82.5 167 ARG B O 1
ATOM 2681 N N . PHE B 1 168 ? 3.986 -42.531 -10.445 1 76.62 168 PHE B N 1
ATOM 2682 C CA . PHE B 1 168 ? 5.25 -42.656 -11.164 1 76.62 168 PHE B CA 1
ATOM 2683 C C . PHE B 1 168 ? 6.352 -43.156 -10.25 1 76.62 168 PHE B C 1
ATOM 2685 O O . PHE B 1 168 ? 6.387 -42.812 -9.062 1 76.62 168 PHE B O 1
ATOM 2692 N N . THR B 1 169 ? 6.957 -44.406 -10.531 1 62.88 169 THR B N 1
ATOM 2693 C CA . THR B 1 169 ? 8.07 -44.969 -9.781 1 62.88 169 THR B CA 1
ATOM 2694 C C . THR B 1 169 ? 9.375 -44.281 -10.133 1 62.88 169 THR B C 1
ATOM 2696 O O . THR B 1 169 ? 9.562 -43.812 -11.266 1 62.88 169 THR B O 1
#